Protein AF-A0A550C475-F1 (afdb_monomer_lite)

Organism: NCBI:txid97359

pLDDT: mean 71.44, std 17.74, range [27.61, 92.06]

Secondary structure (DSSP, 8-state):
---------TTS-S-----PPEEEE-TTSEEEEEEEEE-TTS-EEEEEEEEE---------HHHHHHHTSPP-GGGTTPPSS--GGG------PPPPS-PPPP--------TTT--SS-GGG-TTHHHH------------------------------SSTT--HHHHHHHHHTTS-EEEEEEEE-TTT--EEEEEEEEES-HHHHHHHHHHHTT-EETTEE----PPPPPPP--

Sequence (236 aa):
MASSAPKTSWADEVDDSGPKNEDFIDENGVRTVIEYTTNDEGKRVKITRRTKRTLQKSVVEHQVAERKKWSKFGLERGNKPGPDQSTTTSSEPDEKPAEAAPKLVGRKVVCRLCKGQHFTAKCPYKDQLGGLDAADAPPDDDAPPTDAPAAAPGGKTTGGVYDTQENDLRELFGTFGRVARVYVGRDRETGAGKGFAFVSFEDRAIAQRAMEKIHGKGYDNLILSVQWSQPRPEAR

Structure (mmCIF, N/CA/C/O backbone):
data_AF-A0A550C475-F1
#
_entry.id   AF-A0A550C475-F1
#
loop_
_atom_site.group_PDB
_atom_site.id
_atom_site.type_symbol
_atom_site.label_atom_id
_atom_site.label_alt_id
_atom_site.label_comp_id
_atom_site.label_asym_id
_atom_site.label_entity_id
_atom_site.label_seq_id
_atom_site.pdbx_PDB_ins_code
_atom_site.Cartn_x
_atom_site.Cartn_y
_atom_site.Cartn_z
_atom_site.occupancy
_atom_site.B_iso_or_equiv
_atom_site.auth_seq_id
_atom_site.auth_comp_id
_atom_site.auth_asym_id
_atom_site.auth_atom_id
_atom_site.pdbx_PDB_model_num
ATOM 1 N N . MET A 1 1 ? -48.112 37.935 69.717 1.00 48.06 1 MET A N 1
ATOM 2 C CA . MET A 1 1 ? -47.152 37.041 69.039 1.00 48.06 1 MET A CA 1
ATOM 3 C C . MET A 1 1 ? -47.863 35.738 68.738 1.00 48.06 1 MET A C 1
ATOM 5 O O . MET A 1 1 ? -48.218 35.036 69.671 1.00 48.06 1 MET A O 1
ATOM 9 N N . ALA A 1 2 ? -48.140 35.456 67.471 1.00 49.78 2 ALA A N 1
ATOM 10 C CA . ALA A 1 2 ? -48.612 34.145 67.041 1.00 49.78 2 ALA A CA 1
ATOM 11 C C . ALA A 1 2 ? -48.040 33.910 65.642 1.00 49.78 2 ALA A C 1
ATOM 13 O O . ALA A 1 2 ? -48.654 34.258 64.637 1.00 49.78 2 ALA A O 1
ATOM 14 N N . SER A 1 3 ? -46.797 33.427 65.601 1.00 52.16 3 SER A N 1
ATOM 15 C CA . SER A 1 3 ? -46.150 33.002 64.363 1.00 52.16 3 SER A CA 1
ATOM 16 C C . SER A 1 3 ? -46.881 31.772 63.843 1.00 52.16 3 SER A C 1
ATOM 18 O O . SER A 1 3 ? -46.822 30.702 64.446 1.00 52.16 3 SER A O 1
ATOM 20 N N . SER A 1 4 ? -47.602 31.937 62.739 1.00 52.81 4 SER A N 1
ATOM 21 C CA . SER A 1 4 ? -48.135 30.820 61.970 1.00 52.81 4 SER A CA 1
ATOM 22 C C . SER A 1 4 ? -46.957 30.119 61.291 1.00 52.81 4 SER A C 1
ATOM 24 O O . SER A 1 4 ? -46.275 30.720 60.462 1.00 52.81 4 SER A O 1
ATOM 26 N N . ALA A 1 5 ? -46.669 28.881 61.693 1.00 63.12 5 ALA A N 1
ATOM 27 C CA . ALA A 1 5 ? -45.655 28.062 61.041 1.00 63.12 5 ALA A CA 1
ATOM 28 C C . ALA A 1 5 ? -46.120 27.705 59.615 1.00 63.12 5 ALA A C 1
ATOM 30 O O . ALA A 1 5 ? -47.272 27.282 59.448 1.00 63.12 5 ALA A O 1
ATOM 31 N N . PRO A 1 6 ? -45.269 27.855 58.584 1.00 58.62 6 PRO A N 1
ATOM 32 C CA . PRO A 1 6 ? -45.625 27.424 57.245 1.00 58.62 6 PRO A CA 1
ATOM 33 C C . PRO A 1 6 ? -45.739 25.898 57.228 1.00 58.62 6 PRO A C 1
ATOM 35 O O . PRO A 1 6 ? -44.857 25.177 57.694 1.00 58.62 6 PRO A O 1
ATOM 38 N N . LYS A 1 7 ? -46.864 25.411 56.706 1.00 56.72 7 LYS A N 1
ATOM 39 C CA . LYS A 1 7 ? -47.098 23.990 56.458 1.00 56.72 7 LYS A CA 1
ATOM 40 C C . LYS A 1 7 ? -46.082 23.555 55.407 1.00 56.72 7 LYS A C 1
ATOM 42 O O . LYS A 1 7 ? -46.199 23.970 54.256 1.00 56.72 7 LYS A O 1
ATOM 47 N N . THR A 1 8 ? -45.089 22.772 55.825 1.00 54.06 8 THR A N 1
ATOM 48 C CA . THR A 1 8 ? -44.193 22.048 54.918 1.00 54.06 8 THR A CA 1
ATOM 49 C C . THR A 1 8 ? -45.089 21.284 53.948 1.00 54.06 8 THR A C 1
ATOM 51 O O . THR A 1 8 ? -45.952 20.489 54.334 1.00 54.06 8 THR A O 1
ATOM 54 N N . SER A 1 9 ? -45.013 21.699 52.689 1.00 53.75 9 SER A N 1
ATOM 55 C CA . SER A 1 9 ? -45.780 21.094 51.623 1.00 53.75 9 SER A CA 1
ATOM 56 C C . SER A 1 9 ? -45.116 19.770 51.290 1.00 53.75 9 SER A C 1
ATOM 58 O O . SER A 1 9 ? -43.894 19.693 51.193 1.00 53.75 9 SER A O 1
ATOM 60 N N . TRP A 1 10 ? -45.924 18.750 51.040 1.00 52.12 10 TRP A N 1
ATOM 61 C CA . TRP A 1 10 ? -45.482 17.440 50.562 1.00 52.12 10 TRP A CA 1
ATOM 62 C C . TRP A 1 10 ? -44.669 17.495 49.245 1.00 52.12 10 TRP A C 1
ATOM 64 O O . TRP A 1 10 ? -44.148 16.483 48.794 1.00 52.12 10 TRP A O 1
ATOM 74 N N . ALA A 1 11 ? -44.549 18.677 48.630 1.00 47.12 11 ALA A N 1
ATOM 75 C CA . ALA A 1 11 ? -43.751 18.941 47.441 1.00 47.12 11 ALA A CA 1
ATOM 76 C C . ALA A 1 11 ? -42.287 19.347 47.727 1.00 47.12 11 ALA A C 1
ATOM 78 O O . ALA A 1 11 ? -41.520 19.437 46.775 1.00 47.12 11 ALA A O 1
ATOM 79 N N . ASP A 1 12 ? -41.893 19.579 48.988 1.00 49.56 12 ASP A N 1
ATOM 80 C CA . ASP A 1 12 ? -40.532 20.033 49.358 1.00 49.56 12 ASP A CA 1
ATOM 81 C C . ASP A 1 12 ? -39.635 18.899 49.908 1.00 49.56 12 ASP A C 1
ATOM 83 O O . ASP A 1 12 ? -38.466 19.109 50.201 1.00 49.56 12 ASP A O 1
ATOM 87 N N . GLU A 1 13 ? -40.164 17.672 50.016 1.00 49.31 13 GLU A N 1
ATOM 88 C CA . GLU A 1 13 ? -39.414 16.462 50.407 1.00 49.31 13 GLU A CA 1
ATOM 89 C C . GLU A 1 13 ? -39.196 15.522 49.204 1.00 49.31 13 GLU A C 1
ATOM 91 O O . GLU A 1 13 ? -39.207 14.298 49.316 1.00 49.31 13 GLU A O 1
ATOM 96 N N . VAL A 1 14 ? -39.016 16.089 48.008 1.00 56.72 14 VAL A N 1
ATOM 97 C CA . VAL A 1 14 ? -38.378 15.359 46.907 1.00 56.72 14 VAL A CA 1
ATOM 98 C C . VAL A 1 14 ? -36.884 15.571 47.069 1.00 56.72 14 VAL A C 1
ATOM 100 O O . VAL A 1 14 ? -36.333 16.550 46.582 1.00 56.72 14 VAL A O 1
ATOM 103 N N . ASP A 1 15 ? -36.288 14.660 47.835 1.00 54.22 15 ASP A N 1
ATOM 104 C CA . ASP A 1 15 ? -34.858 14.382 47.970 1.00 54.22 15 ASP A CA 1
ATOM 105 C C . ASP A 1 15 ? -34.032 14.986 46.814 1.00 54.22 15 ASP A C 1
ATOM 107 O O . ASP A 1 15 ? -33.942 14.422 45.720 1.00 54.22 15 ASP A O 1
ATOM 111 N N . ASP A 1 16 ? -33.426 16.152 47.072 1.00 52.53 16 ASP A N 1
ATOM 112 C CA . ASP A 1 16 ? -32.393 16.798 46.249 1.00 52.53 16 ASP A CA 1
ATOM 113 C C . ASP A 1 16 ? -31.089 15.985 46.343 1.00 52.53 16 ASP A C 1
ATOM 115 O O . ASP A 1 16 ? -30.008 16.487 46.635 1.00 52.53 16 ASP A O 1
ATOM 119 N N . SER A 1 17 ? -31.169 14.669 46.152 1.00 55.31 17 SER A N 1
ATOM 120 C CA . SER A 1 17 ? -30.002 13.876 45.814 1.00 55.31 17 SER A CA 1
ATOM 121 C C . SER A 1 17 ? -30.106 13.555 44.332 1.00 55.31 17 SER A C 1
ATOM 123 O O . SER A 1 17 ? -30.695 12.571 43.879 1.00 55.31 17 SER A O 1
ATOM 125 N N . GLY A 1 18 ? -29.548 14.482 43.547 1.00 60.12 18 GLY A N 1
ATOM 126 C CA . GLY A 1 18 ? -29.290 14.278 42.129 1.00 60.12 18 GLY A CA 1
ATOM 127 C C . GLY A 1 18 ? -28.669 12.896 41.881 1.00 60.12 18 GLY A C 1
ATOM 128 O O . GLY A 1 18 ? -28.046 12.315 42.776 1.00 60.12 18 GLY A O 1
ATOM 129 N N . PRO A 1 19 ? -28.867 12.326 40.684 1.00 60.44 19 PRO A N 1
ATOM 130 C CA . PRO A 1 19 ? -28.571 10.925 40.421 1.00 60.44 19 PRO A CA 1
ATOM 131 C C . PRO A 1 19 ? -27.126 10.581 40.791 1.00 60.44 19 PRO A C 1
ATOM 133 O O . PRO A 1 19 ? -26.182 11.038 40.149 1.00 60.44 19 PRO A O 1
ATOM 136 N N . LYS A 1 20 ? -26.968 9.756 41.829 1.00 60.09 20 LYS A N 1
ATOM 137 C CA . LYS A 1 20 ? -25.672 9.231 42.258 1.00 60.09 20 LYS A CA 1
ATOM 138 C C . LYS A 1 20 ? -25.123 8.362 41.130 1.00 60.09 20 LYS A C 1
ATOM 140 O O . LYS A 1 20 ? -25.755 7.395 40.710 1.00 60.09 20 LYS A O 1
ATOM 145 N N . ASN A 1 21 ? -23.969 8.748 40.607 1.00 67.19 21 ASN A N 1
ATOM 146 C CA . ASN A 1 21 ? -23.206 7.945 39.670 1.00 67.19 21 ASN A CA 1
ATOM 147 C C . ASN A 1 21 ? -22.621 6.743 40.419 1.00 67.19 21 ASN A C 1
ATOM 149 O O . ASN A 1 21 ? -21.901 6.910 41.399 1.00 67.19 21 ASN A O 1
ATOM 153 N N . GLU A 1 22 ? -22.925 5.538 39.953 1.00 73.62 22 GLU A N 1
ATOM 154 C CA . GLU A 1 22 ? -22.360 4.307 40.504 1.00 73.62 22 GLU A CA 1
ATOM 155 C C . GLU A 1 22 ? -21.215 3.839 39.601 1.00 73.62 22 GLU A C 1
ATOM 157 O O . GLU A 1 22 ? -21.393 3.662 38.388 1.00 73.62 22 GLU A O 1
ATOM 162 N N . ASP A 1 23 ? -20.030 3.653 40.185 1.00 69.38 23 ASP A N 1
ATOM 163 C CA . ASP A 1 23 ? -18.889 3.010 39.548 1.00 69.38 23 ASP A CA 1
ATOM 164 C C . ASP A 1 23 ? -18.658 1.619 40.145 1.00 69.38 23 ASP A C 1
ATOM 166 O O . ASP A 1 23 ? -18.469 1.449 41.346 1.00 69.38 23 ASP A O 1
ATOM 170 N N . PHE A 1 24 ? -18.670 0.599 39.289 1.00 79.69 24 PHE A N 1
ATOM 171 C CA . PHE A 1 24 ? -18.318 -0.763 39.676 1.00 79.69 24 PHE A CA 1
ATOM 172 C C . PHE A 1 24 ? -17.296 -1.352 38.706 1.00 79.69 24 PHE A C 1
ATOM 174 O O . PHE A 1 24 ? -17.265 -1.055 37.505 1.00 79.69 24 PHE A O 1
ATOM 181 N N . ILE A 1 25 ? -16.400 -2.167 39.260 1.00 76.88 25 ILE A N 1
ATOM 182 C CA . ILE A 1 25 ? -15.353 -2.875 38.526 1.00 76.88 25 ILE A CA 1
ATOM 183 C C . ILE A 1 25 ? -15.790 -4.334 38.440 1.00 76.88 25 ILE A C 1
ATOM 185 O O . ILE A 1 25 ? -15.778 -5.043 39.442 1.00 76.88 25 ILE A O 1
ATOM 189 N N . ASP A 1 26 ? -16.177 -4.771 37.244 1.00 78.00 26 ASP A N 1
ATOM 190 C CA . ASP A 1 26 ? -16.504 -6.171 36.978 1.00 78.00 26 ASP A CA 1
ATOM 191 C C . ASP A 1 26 ? -15.248 -7.059 37.141 1.00 78.00 26 ASP A C 1
ATOM 193 O O . ASP A 1 26 ? -14.129 -6.608 36.875 1.00 78.00 26 ASP A O 1
ATOM 197 N N . GLU A 1 27 ? -15.413 -8.350 37.463 1.00 76.62 27 GLU A N 1
ATOM 198 C CA . GLU A 1 27 ? -14.320 -9.343 37.612 1.00 76.62 27 GLU A CA 1
ATOM 199 C C . GLU A 1 27 ? -13.390 -9.438 36.381 1.00 76.62 27 GLU A C 1
ATOM 201 O O . GLU A 1 27 ? -12.236 -9.849 36.471 1.00 76.62 27 GLU A O 1
ATOM 206 N N . ASN A 1 28 ? -13.866 -8.984 35.218 1.00 73.56 28 ASN A N 1
ATOM 207 C CA . ASN A 1 28 ? -13.109 -8.906 33.967 1.00 73.56 28 ASN A CA 1
ATOM 208 C C . ASN A 1 28 ? -12.270 -7.613 33.809 1.00 73.56 28 ASN A C 1
ATOM 210 O O . ASN A 1 28 ? -11.742 -7.347 32.723 1.00 73.56 28 ASN A O 1
ATOM 214 N N . GLY A 1 29 ? -12.167 -6.780 34.852 1.00 72.31 29 GLY A N 1
ATOM 215 C CA . GLY A 1 29 ? -11.400 -5.527 34.854 1.00 72.31 29 GLY A CA 1
ATOM 216 C C . GLY A 1 29 ? -12.012 -4.411 33.998 1.00 72.31 29 GLY A C 1
ATOM 217 O O . GLY A 1 29 ? -11.306 -3.492 33.568 1.00 72.31 29 GLY A O 1
ATOM 218 N N . VAL A 1 30 ? -13.312 -4.496 33.707 1.00 80.75 30 VAL A N 1
ATOM 219 C CA . VAL A 1 30 ? -14.063 -3.469 32.975 1.00 80.75 30 VAL A CA 1
ATOM 220 C C . VAL A 1 30 ? -14.692 -2.527 33.998 1.00 80.75 30 VAL A C 1
ATOM 222 O O . VAL A 1 30 ? -15.412 -2.974 34.883 1.00 80.75 30 VAL A O 1
ATOM 225 N N . ARG A 1 31 ? -14.395 -1.227 33.898 1.00 79.75 31 ARG A N 1
ATOM 226 C CA . ARG A 1 31 ? -15.040 -0.192 34.717 1.00 79.75 31 ARG A CA 1
ATOM 227 C C . ARG A 1 31 ? -16.348 0.198 34.054 1.00 79.75 31 ARG A C 1
ATOM 229 O O . ARG A 1 31 ? -16.318 0.726 32.941 1.00 79.75 31 ARG A O 1
ATOM 236 N N . THR A 1 32 ? -17.460 -0.061 34.723 1.00 82.75 32 THR A N 1
ATOM 237 C CA . THR A 1 32 ? -18.789 0.326 34.260 1.00 82.75 32 THR A CA 1
ATOM 238 C C . THR A 1 32 ? -19.251 1.521 35.090 1.00 82.75 32 THR A C 1
ATOM 240 O O . THR A 1 32 ? -19.347 1.428 36.308 1.00 82.75 32 THR A O 1
ATOM 243 N N . VAL A 1 33 ? -19.472 2.659 34.430 1.00 85.50 33 VAL A N 1
ATOM 244 C CA . VAL A 1 33 ? -19.997 3.887 35.046 1.00 85.50 33 VAL A CA 1
ATOM 245 C C . VAL A 1 33 ? -21.425 4.076 34.554 1.00 85.50 33 VAL A C 1
ATOM 247 O O . VAL A 1 33 ? -21.645 4.135 33.339 1.00 85.50 33 VAL A O 1
ATOM 250 N N . ILE A 1 34 ? -22.388 4.133 35.475 1.00 85.69 34 ILE A N 1
ATOM 251 C CA . ILE A 1 34 ? -23.794 4.415 35.165 1.00 85.69 34 ILE A CA 1
ATOM 252 C C . ILE A 1 34 ? -24.083 5.877 35.510 1.00 85.69 34 ILE A C 1
ATOM 254 O O . ILE A 1 34 ? -24.015 6.275 36.669 1.00 85.69 34 ILE A O 1
ATOM 258 N N . GLU A 1 35 ? -24.417 6.667 34.494 1.00 82.88 35 GLU A N 1
ATOM 259 C CA . GLU A 1 35 ? -24.799 8.074 34.617 1.00 82.88 35 GLU A CA 1
ATOM 260 C C . GLU A 1 35 ? -26.251 8.239 34.158 1.00 82.88 35 GLU A C 1
ATOM 262 O O . GLU A 1 35 ? -26.623 7.780 33.078 1.00 82.88 35 GLU A O 1
ATOM 267 N N . TYR A 1 36 ? -27.092 8.874 34.972 1.00 82.31 36 TYR A N 1
ATOM 268 C CA . TYR A 1 36 ? -28.462 9.204 34.582 1.00 82.31 36 TYR A CA 1
ATOM 269 C C . TYR A 1 36 ? -28.500 10.661 34.125 1.00 82.31 36 TYR A C 1
ATOM 271 O O . TYR A 1 36 ? -28.288 11.556 34.938 1.00 82.31 36 TYR A O 1
ATOM 279 N N . THR A 1 37 ? -28.792 10.902 32.848 1.00 77.81 37 THR A N 1
ATOM 280 C CA . THR A 1 37 ? -28.931 12.256 32.292 1.00 77.81 37 THR A CA 1
ATOM 281 C C . THR A 1 37 ? -30.328 12.461 31.711 1.00 77.81 37 THR A C 1
ATOM 283 O O . THR A 1 37 ? -31.008 11.499 31.350 1.00 77.81 37 THR A O 1
ATOM 286 N N . THR A 1 38 ? -30.792 13.704 31.658 1.00 84.06 38 THR A N 1
ATOM 287 C CA . THR A 1 38 ? -32.087 14.069 31.071 1.00 84.06 38 THR A CA 1
ATOM 288 C C . THR A 1 38 ? -31.845 14.503 29.631 1.00 84.06 38 THR A C 1
ATOM 290 O O . THR A 1 38 ? -31.070 15.422 29.390 1.00 84.06 38 THR A O 1
ATOM 293 N N . ASN A 1 39 ? -32.466 13.813 28.673 1.00 78.50 39 ASN A N 1
ATOM 294 C CA . ASN A 1 39 ? -32.329 14.121 27.248 1.00 78.50 39 ASN A CA 1
ATOM 295 C C . ASN A 1 39 ? -33.046 15.444 26.896 1.00 78.50 39 ASN A C 1
ATOM 297 O O . ASN A 1 39 ? -33.890 15.894 27.671 1.00 78.50 39 ASN A O 1
ATOM 301 N N . ASP A 1 40 ? -32.792 16.011 25.712 1.00 77.50 40 ASP A N 1
ATOM 302 C CA . ASP A 1 40 ? -33.430 17.258 25.222 1.00 77.50 40 ASP A CA 1
ATOM 303 C C . ASP A 1 40 ? -34.978 17.211 25.258 1.00 77.50 40 ASP A C 1
ATOM 305 O O . ASP A 1 40 ? -35.652 18.227 25.389 1.00 77.50 40 ASP A O 1
ATOM 309 N N . GLU A 1 41 ? -35.559 16.008 25.228 1.00 79.56 41 GLU A N 1
ATOM 310 C CA . GLU A 1 41 ? -37.004 15.755 25.325 1.00 79.56 41 GLU A CA 1
ATOM 311 C C . GLU A 1 41 ? -37.533 15.597 26.772 1.00 79.56 41 GLU A C 1
ATOM 313 O O . GLU A 1 41 ? -38.652 15.125 26.979 1.00 79.56 41 GLU A O 1
ATOM 318 N N . GLY A 1 42 ? -36.731 15.900 27.799 1.00 75.44 42 GLY A N 1
ATOM 319 C CA . GLY A 1 42 ? -37.137 15.824 29.212 1.00 75.44 42 GLY A CA 1
ATOM 320 C C . GLY A 1 42 ? -37.251 14.405 29.792 1.00 75.44 42 GLY A C 1
ATOM 321 O O . GLY A 1 42 ? -37.703 14.228 30.923 1.00 75.44 42 GLY A O 1
ATOM 322 N N . LYS A 1 43 ? -36.839 13.368 29.050 1.00 78.06 43 LYS A N 1
ATOM 323 C CA . LYS A 1 43 ? -36.857 11.963 29.501 1.00 78.06 43 LYS A CA 1
ATOM 324 C C . LYS A 1 43 ? -35.520 11.582 30.146 1.00 78.06 43 LYS A C 1
ATOM 326 O O . LYS A 1 43 ? -34.460 11.832 29.573 1.00 78.06 43 LYS A O 1
ATOM 331 N N . ARG A 1 44 ? -35.562 10.933 31.318 1.00 81.31 44 ARG A N 1
ATOM 332 C CA . ARG A 1 44 ? -34.371 10.418 32.025 1.00 81.31 44 ARG A CA 1
ATOM 333 C C . ARG A 1 44 ? -33.823 9.187 31.298 1.00 81.31 44 ARG A C 1
ATOM 335 O O . ARG A 1 44 ? -34.507 8.169 31.211 1.00 81.31 44 ARG A O 1
ATOM 342 N N . VAL A 1 45 ? -32.592 9.263 30.806 1.00 84.88 45 VAL A N 1
ATOM 343 C CA . VAL A 1 45 ? -31.879 8.159 30.153 1.00 84.88 45 VAL A CA 1
ATOM 344 C C . VAL A 1 45 ? -30.724 7.679 31.029 1.00 84.88 45 VAL A C 1
ATOM 346 O O . VAL A 1 45 ? -30.017 8.475 31.645 1.00 84.88 45 VAL A O 1
ATOM 349 N N . LYS A 1 46 ? -30.529 6.357 31.089 1.00 80.81 46 LYS A N 1
ATOM 350 C CA . LYS A 1 46 ? -29.353 5.741 31.715 1.00 80.81 46 LYS A CA 1
ATOM 351 C C . LYS A 1 46 ? -28.258 5.566 30.663 1.00 80.81 46 LYS A C 1
ATOM 353 O O . LYS A 1 46 ? -28.464 4.888 29.659 1.00 80.81 46 LYS A O 1
ATOM 358 N N . ILE A 1 47 ? -27.097 6.162 30.889 1.00 83.12 47 ILE A N 1
ATOM 359 C CA . ILE A 1 47 ? -25.909 6.004 30.056 1.00 83.12 47 ILE A CA 1
ATOM 360 C C . ILE A 1 47 ? -24.951 5.081 30.803 1.00 83.12 47 ILE A C 1
ATOM 362 O O . ILE A 1 47 ? -24.406 5.431 31.845 1.00 83.12 47 ILE A O 1
ATOM 366 N N . THR A 1 48 ? -24.748 3.879 30.269 1.00 79.50 48 THR A N 1
ATOM 367 C CA . THR A 1 48 ? -23.812 2.895 30.825 1.00 79.50 48 THR A CA 1
ATOM 368 C C . THR A 1 48 ? -22.520 2.913 30.011 1.00 79.50 48 THR A C 1
ATOM 370 O O . THR A 1 48 ? -22.467 2.370 28.908 1.00 79.50 48 THR A O 1
ATOM 373 N N . ARG A 1 49 ? -21.456 3.530 30.538 1.00 79.94 49 ARG A N 1
ATOM 374 C CA . ARG A 1 49 ? -20.137 3.577 29.887 1.00 79.94 49 ARG A CA 1
ATOM 375 C C . ARG A 1 49 ? -19.255 2.452 30.422 1.00 79.94 49 ARG A C 1
ATOM 377 O O . ARG A 1 49 ? -18.897 2.455 31.595 1.00 79.94 49 ARG A O 1
ATOM 384 N N . ARG A 1 50 ? -18.884 1.500 29.560 1.00 83.56 50 ARG A N 1
ATOM 385 C CA . ARG A 1 50 ? -17.993 0.374 29.896 1.00 83.56 50 ARG A CA 1
ATOM 386 C C . ARG A 1 50 ? -16.589 0.633 29.347 1.00 83.56 50 ARG A C 1
ATOM 388 O O . ARG A 1 50 ? -16.371 0.537 28.143 1.00 83.56 50 ARG A O 1
ATOM 395 N N . THR A 1 51 ? -15.629 0.935 30.217 1.00 79.81 51 THR A N 1
ATOM 396 C CA . THR A 1 51 ? -14.235 1.225 29.844 1.00 79.81 51 THR A CA 1
ATOM 397 C C . THR A 1 51 ? -13.318 0.089 30.293 1.00 79.81 51 THR A C 1
ATOM 399 O O . THR A 1 51 ? -13.109 -0.125 31.488 1.00 79.81 51 THR A O 1
ATOM 402 N N . LYS A 1 52 ? -12.721 -0.636 29.338 1.00 81.31 52 LYS A N 1
ATOM 403 C CA . LYS A 1 52 ? -11.730 -1.692 29.608 1.00 81.31 52 LYS A CA 1
ATOM 404 C C . LYS A 1 52 ? -10.312 -1.152 29.424 1.00 81.31 52 LYS A C 1
ATOM 406 O O . LYS A 1 52 ? -9.889 -0.879 28.303 1.00 81.31 52 LYS A O 1
ATOM 411 N N . ARG A 1 53 ? -9.542 -1.033 30.510 1.00 75.94 53 ARG A N 1
ATOM 412 C CA . ARG A 1 53 ? -8.129 -0.628 30.434 1.00 75.94 53 ARG A CA 1
ATOM 413 C C . ARG A 1 53 ? -7.258 -1.847 30.136 1.00 75.94 53 ARG A C 1
ATOM 415 O O . ARG A 1 53 ? -6.894 -2.589 31.039 1.00 75.94 53 ARG A O 1
ATOM 422 N N . THR A 1 54 ? -6.904 -2.045 28.870 1.00 73.81 54 THR A N 1
ATOM 423 C CA . THR A 1 54 ? -5.972 -3.111 28.470 1.00 73.81 54 THR A CA 1
ATOM 424 C C . THR A 1 54 ? -4.552 -2.550 28.418 1.00 73.81 54 THR A C 1
ATOM 426 O O . THR A 1 54 ? -4.254 -1.677 27.608 1.00 73.81 54 THR A O 1
ATOM 429 N N . LEU A 1 55 ? -3.659 -3.034 29.284 1.00 72.81 55 LEU A N 1
ATOM 430 C CA . LEU A 1 55 ? -2.231 -2.703 29.233 1.00 72.81 55 LEU A CA 1
ATOM 431 C C . LEU A 1 55 ? -1.578 -3.441 28.051 1.00 72.81 55 LEU A C 1
ATOM 433 O O . LEU A 1 55 ? -1.190 -4.600 28.176 1.00 72.81 55 LEU A O 1
ATOM 437 N N . GLN A 1 56 ? -1.453 -2.781 26.897 1.00 75.88 56 GLN A N 1
ATOM 438 C CA . GLN A 1 56 ? -0.705 -3.313 25.753 1.00 75.88 56 GLN A CA 1
ATOM 439 C C . GLN A 1 56 ? 0.805 -3.213 26.015 1.00 75.88 56 GLN A C 1
ATOM 441 O O . GLN A 1 56 ? 1.426 -2.169 25.820 1.00 75.88 56 GLN A O 1
ATOM 446 N N . LYS A 1 57 ? 1.414 -4.314 26.465 1.00 80.75 57 LYS A N 1
ATOM 447 C CA . LYS A 1 57 ? 2.874 -4.442 26.549 1.00 80.75 57 LYS A CA 1
ATOM 448 C C . LYS A 1 57 ? 3.416 -4.683 25.138 1.00 80.75 57 LYS A C 1
ATOM 450 O O . LYS A 1 57 ? 3.252 -5.770 24.597 1.00 80.75 57 LYS A O 1
ATOM 455 N N . SER A 1 58 ? 4.041 -3.675 24.535 1.00 74.00 58 SER A N 1
ATOM 456 C CA . SER A 1 58 ? 4.826 -3.861 23.310 1.00 74.00 58 SER A CA 1
ATOM 457 C C . SER A 1 58 ? 6.275 -4.137 23.694 1.00 74.00 58 SER A C 1
ATOM 459 O O . SER A 1 58 ? 6.902 -3.344 24.396 1.00 74.00 58 SER A O 1
ATOM 461 N N . VAL A 1 59 ? 6.803 -5.281 23.256 1.00 88.56 59 VAL A N 1
ATOM 462 C CA . VAL A 1 59 ? 8.243 -5.537 23.316 1.00 88.56 59 VAL A CA 1
ATOM 463 C C . VAL A 1 59 ? 8.878 -4.650 22.257 1.00 88.56 59 VAL A C 1
ATOM 465 O O . VAL A 1 59 ? 8.522 -4.727 21.083 1.00 88.56 59 VAL A O 1
ATOM 468 N N . VAL A 1 60 ? 9.765 -3.764 22.688 1.00 88.38 60 VAL A N 1
ATOM 469 C CA . VAL A 1 60 ? 10.495 -2.863 21.799 1.00 88.38 60 VAL A CA 1
ATOM 470 C C . VAL A 1 60 ? 11.986 -3.098 21.957 1.00 88.38 60 VAL A C 1
ATOM 472 O O . VAL A 1 60 ? 12.449 -3.441 23.043 1.00 88.38 60 VAL A O 1
ATOM 475 N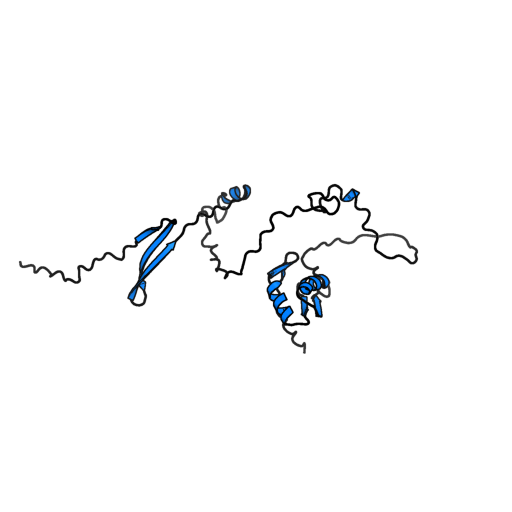 N . GLU A 1 61 ? 12.716 -2.902 20.864 1.00 89.56 61 GLU A N 1
ATOM 476 C CA . GLU A 1 61 ? 14.174 -2.990 20.824 1.00 89.56 61 GLU A CA 1
ATOM 477 C C . GLU A 1 61 ? 14.815 -2.024 21.830 1.00 89.56 61 GLU A C 1
ATOM 479 O O . GLU A 1 61 ? 14.269 -0.948 22.105 1.00 89.56 61 GLU A O 1
ATOM 484 N N . HIS A 1 62 ? 15.988 -2.379 22.357 1.00 89.75 62 HIS A N 1
ATOM 485 C CA . HIS A 1 62 ? 16.637 -1.630 23.434 1.00 89.75 62 HIS A CA 1
ATOM 486 C C . HIS A 1 62 ? 16.819 -0.137 23.100 1.00 89.75 62 HIS A C 1
ATOM 488 O O . HIS A 1 62 ? 16.362 0.721 23.855 1.00 89.75 62 HIS A O 1
ATOM 494 N N . GLN A 1 63 ? 17.340 0.180 21.909 1.00 90.88 63 GLN A N 1
ATOM 495 C CA . GLN A 1 63 ? 17.531 1.566 21.450 1.00 90.88 63 GLN A CA 1
ATOM 496 C C . GLN A 1 63 ? 16.216 2.359 21.366 1.00 90.88 63 GLN A C 1
ATOM 498 O O . GLN A 1 63 ? 16.172 3.565 21.613 1.00 90.88 63 GLN A O 1
ATOM 503 N N . VAL A 1 64 ? 15.109 1.692 21.027 1.00 88.00 64 VAL A N 1
ATOM 504 C CA . VAL A 1 64 ? 13.786 2.327 20.973 1.00 88.00 64 VAL A CA 1
ATOM 505 C C . VAL A 1 64 ? 13.279 2.612 22.387 1.00 88.00 64 VAL A C 1
ATOM 507 O O . VAL A 1 64 ? 12.685 3.665 22.620 1.00 88.00 64 VAL A O 1
ATOM 510 N N . ALA A 1 65 ? 13.530 1.716 23.345 1.00 83.94 65 ALA A N 1
ATOM 511 C CA . ALA A 1 65 ? 13.196 1.940 24.749 1.00 83.94 65 ALA A CA 1
ATOM 512 C C . ALA A 1 65 ? 13.986 3.111 25.355 1.00 83.94 65 ALA A C 1
ATOM 514 O O . ALA A 1 65 ? 13.424 3.885 26.129 1.00 83.94 65 ALA A O 1
ATOM 515 N N . GLU A 1 66 ? 15.258 3.263 24.988 1.00 89.25 66 GLU A N 1
ATOM 516 C CA . GLU A 1 66 ? 16.099 4.388 25.409 1.00 89.25 66 GLU 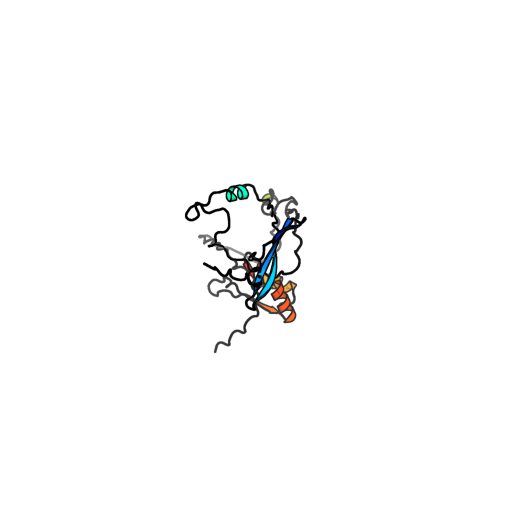A CA 1
ATOM 517 C C . GLU A 1 66 ? 15.590 5.713 24.838 1.00 89.25 66 GLU A C 1
ATOM 519 O O . GLU A 1 66 ? 15.345 6.655 25.593 1.00 89.25 66 GLU A O 1
ATOM 524 N N . ARG A 1 67 ? 15.319 5.765 23.527 1.00 89.12 67 ARG A N 1
ATOM 525 C CA . ARG A 1 67 ? 14.801 6.973 22.862 1.00 89.12 67 ARG A CA 1
ATOM 526 C C . ARG A 1 67 ? 13.426 7.397 23.375 1.00 89.12 67 ARG A C 1
ATOM 528 O O . ARG A 1 67 ? 13.149 8.587 23.456 1.00 89.12 67 ARG A O 1
ATOM 535 N N . LYS A 1 68 ? 12.564 6.450 23.758 1.00 85.38 68 LYS A N 1
ATOM 536 C CA . LYS A 1 68 ? 11.243 6.749 24.347 1.00 85.38 68 LYS A CA 1
ATOM 537 C C . LYS A 1 68 ? 11.324 7.406 25.728 1.00 85.38 68 LYS A C 1
ATOM 539 O O . LYS A 1 68 ? 10.357 8.039 26.140 1.00 85.38 68 LYS A O 1
ATOM 544 N N . LYS A 1 69 ? 12.439 7.239 26.446 1.00 85.25 69 LYS A N 1
ATOM 545 C CA . LYS A 1 69 ? 12.671 7.852 27.764 1.00 85.25 69 LYS A CA 1
ATOM 546 C C . LYS A 1 69 ? 13.320 9.232 27.669 1.00 85.25 69 LYS A C 1
ATOM 548 O O . LYS A 1 69 ? 13.461 9.891 28.695 1.00 85.25 69 LYS A O 1
ATOM 553 N N . TRP A 1 70 ? 13.737 9.664 26.478 1.00 85.62 70 TRP A N 1
ATOM 554 C CA . TRP A 1 70 ? 14.339 10.979 26.307 1.00 85.62 70 TRP A CA 1
ATOM 555 C C . TRP A 1 70 ? 13.326 12.077 26.604 1.00 85.62 70 TRP A C 1
ATOM 557 O O . TRP A 1 70 ? 12.200 12.072 26.104 1.00 85.62 70 TRP A O 1
ATOM 567 N N . SER A 1 71 ? 13.753 13.038 27.417 1.00 88.25 71 SER A N 1
ATOM 568 C CA . SER A 1 71 ? 12.988 14.246 27.681 1.00 88.25 71 SER A CA 1
ATOM 569 C C . SER A 1 71 ? 12.705 14.979 26.372 1.00 88.25 71 SER A C 1
ATOM 571 O O . SER A 1 71 ? 13.586 15.127 25.521 1.00 88.25 71 SER A O 1
ATOM 573 N N . LYS A 1 72 ? 11.474 15.471 26.222 1.00 88.50 72 LYS A N 1
ATOM 574 C CA . LYS A 1 72 ? 11.111 16.352 25.111 1.00 88.50 72 LYS A CA 1
ATOM 575 C C . LYS A 1 72 ? 12.012 17.603 25.125 1.00 88.50 72 LYS A C 1
ATOM 577 O O . LYS A 1 72 ? 12.374 18.101 26.195 1.00 88.50 72 LYS A O 1
ATOM 582 N N . PHE A 1 73 ? 12.394 18.102 23.949 1.00 88.19 73 PHE A N 1
ATOM 583 C CA . PHE A 1 73 ? 13.324 19.226 23.778 1.00 88.19 73 PHE A CA 1
ATOM 584 C C . PHE A 1 73 ? 12.718 20.338 22.909 1.00 88.19 73 PHE A C 1
ATOM 586 O O . PHE A 1 73 ? 11.668 20.162 22.297 1.00 88.19 73 PHE A O 1
ATOM 593 N N . GLY A 1 74 ? 13.378 21.498 22.859 1.00 90.00 74 GLY A N 1
ATOM 594 C CA . GLY A 1 74 ? 12.900 22.649 22.088 1.00 90.00 74 GLY A CA 1
ATOM 595 C C . GLY A 1 74 ? 11.580 23.199 22.630 1.00 90.00 74 GLY A C 1
ATOM 596 O O . GLY A 1 74 ? 11.457 23.411 23.836 1.00 90.00 74 GLY A O 1
ATOM 597 N N . LEU A 1 75 ? 10.613 23.405 21.735 1.00 83.19 75 LEU A N 1
ATOM 598 C CA . LEU A 1 75 ? 9.269 23.911 22.049 1.00 83.19 75 LEU A CA 1
ATOM 599 C C . LEU A 1 75 ? 8.427 22.926 22.876 1.00 83.19 75 LEU A C 1
ATOM 601 O O . LEU A 1 75 ? 7.493 23.335 23.550 1.00 83.19 75 LEU A O 1
ATOM 605 N N . GLU A 1 76 ? 8.801 21.646 22.881 1.00 80.56 76 GLU A N 1
ATOM 606 C CA . GLU A 1 76 ? 8.097 20.584 23.604 1.00 80.56 76 GLU A CA 1
ATOM 607 C C . GLU A 1 76 ? 8.683 20.312 25.004 1.00 80.56 76 GLU A C 1
ATOM 609 O O . GLU A 1 76 ? 8.272 19.379 25.703 1.00 80.56 76 GLU A O 1
ATOM 614 N N . ARG A 1 77 ? 9.689 21.090 25.429 1.00 84.81 77 ARG A N 1
ATOM 615 C CA . ARG A 1 77 ? 10.374 20.891 26.711 1.00 84.81 77 ARG A CA 1
ATOM 616 C C . ARG A 1 77 ? 9.407 21.107 27.877 1.00 84.81 77 ARG A C 1
ATOM 618 O O . ARG A 1 77 ? 8.879 22.194 28.061 1.00 84.81 77 ARG A O 1
ATOM 625 N N . GLY A 1 78 ? 9.247 20.079 28.710 1.00 82.69 78 GLY A N 1
ATOM 626 C CA . GLY A 1 78 ? 8.367 20.113 29.885 1.00 82.69 78 GLY A CA 1
ATOM 627 C C . GLY A 1 78 ? 6.964 19.550 29.644 1.00 82.69 78 GLY A C 1
ATOM 628 O O . GLY A 1 78 ? 6.228 19.344 30.608 1.00 82.69 78 GLY A O 1
ATOM 629 N N . ASN A 1 79 ? 6.608 19.214 28.401 1.00 84.00 79 ASN A N 1
ATOM 630 C CA . ASN A 1 79 ? 5.329 18.571 28.118 1.00 84.00 79 ASN A CA 1
ATOM 631 C C . ASN A 1 79 ? 5.308 17.128 28.641 1.00 84.00 79 ASN A C 1
ATOM 633 O O . ASN A 1 79 ? 6.301 16.394 28.579 1.00 84.00 79 ASN A O 1
ATOM 637 N N . LYS A 1 80 ? 4.147 16.696 29.149 1.00 81.88 80 LYS A N 1
ATOM 638 C CA . LYS A 1 80 ? 3.963 15.336 29.676 1.00 81.88 80 LYS A CA 1
ATOM 639 C C . LYS A 1 80 ? 4.152 14.295 28.556 1.00 81.88 80 LYS A C 1
ATOM 641 O O . LYS A 1 80 ? 3.855 14.590 27.392 1.00 81.88 80 LYS A O 1
ATOM 646 N N . PRO A 1 81 ? 4.643 13.080 28.869 1.00 81.00 81 PRO A N 1
ATOM 647 C CA . PRO A 1 81 ? 4.680 11.981 27.911 1.00 81.00 81 PRO A CA 1
ATOM 648 C C . PRO A 1 81 ? 3.265 11.654 27.431 1.00 81.00 81 PRO A C 1
ATOM 650 O O . PRO A 1 81 ? 2.383 11.365 28.237 1.00 81.00 81 PRO A O 1
ATOM 653 N N . GLY A 1 82 ? 3.054 11.713 26.122 1.00 76.81 82 GLY A N 1
ATOM 654 C CA . GLY A 1 82 ? 1.745 11.517 25.515 1.00 76.81 82 GLY A CA 1
ATOM 655 C C . GLY A 1 82 ? 1.569 12.366 24.258 1.00 76.81 82 GLY A C 1
ATOM 656 O O . GLY A 1 82 ? 2.378 13.277 24.024 1.00 76.81 82 GLY A O 1
ATOM 657 N N . PRO A 1 83 ? 0.551 12.036 23.447 1.00 79.19 83 PRO A N 1
ATOM 658 C CA . PRO A 1 83 ? 0.140 12.871 22.330 1.00 79.19 83 PRO A CA 1
ATOM 659 C C . PRO A 1 83 ? -0.295 14.234 22.869 1.00 79.19 83 PRO A C 1
ATOM 661 O O . PRO A 1 83 ? -1.047 14.313 23.841 1.00 79.19 83 PRO A O 1
ATOM 664 N N . ASP A 1 84 ? 0.235 15.293 22.270 1.00 73.38 84 ASP A N 1
ATOM 665 C CA . ASP A 1 84 ? -0.218 16.647 22.553 1.00 73.38 84 ASP A CA 1
ATOM 666 C C . ASP A 1 84 ? -1.535 16.918 21.808 1.00 73.38 84 ASP A C 1
ATOM 668 O O . ASP A 1 84 ? -1.841 16.266 20.802 1.00 73.38 84 ASP A O 1
ATOM 672 N N . GLN A 1 85 ? -2.325 17.880 22.285 1.00 68.00 85 GLN A N 1
ATOM 673 C CA . GLN A 1 85 ? -3.582 18.264 21.635 1.00 68.00 85 GLN A CA 1
ATOM 674 C C . GLN A 1 85 ? -3.352 18.734 20.190 1.00 68.00 85 GLN A C 1
ATOM 676 O O . GLN A 1 85 ? -4.188 18.481 19.329 1.00 68.00 85 GLN A O 1
ATOM 681 N N . SER A 1 86 ? -2.182 19.313 19.898 1.00 69.75 86 SER A N 1
ATOM 682 C CA . SER A 1 86 ? -1.764 19.698 18.543 1.00 69.75 86 SER A CA 1
ATOM 683 C C . SER A 1 86 ? -1.588 18.504 17.587 1.00 69.75 86 SER A C 1
ATOM 685 O O . SER A 1 86 ? -1.755 18.629 16.378 1.00 69.75 86 SER A O 1
ATOM 687 N N . THR A 1 87 ? -1.285 17.311 18.109 1.00 64.62 87 THR A N 1
ATOM 688 C CA . THR A 1 87 ? -1.023 16.098 17.306 1.00 64.62 87 THR A CA 1
ATOM 689 C C . THR A 1 87 ? -2.193 15.108 17.328 1.00 64.62 87 THR A C 1
ATOM 691 O O . THR A 1 87 ? -2.043 13.957 16.920 1.00 64.62 87 THR A O 1
ATOM 694 N N . THR A 1 88 ? -3.367 15.517 17.817 1.00 68.19 88 THR A N 1
ATOM 695 C CA . THR A 1 88 ? -4.540 14.637 17.876 1.00 68.19 88 THR A CA 1
ATOM 696 C C . THR A 1 88 ? -5.270 14.638 16.533 1.00 68.19 88 THR A C 1
ATOM 698 O O . THR A 1 88 ? -6.262 15.336 16.349 1.00 68.19 88 THR A O 1
ATOM 701 N N . THR A 1 89 ? -4.801 13.827 15.584 1.00 58.88 89 THR A N 1
ATOM 702 C CA . THR A 1 89 ? -5.685 13.278 14.552 1.00 58.88 89 THR A CA 1
ATOM 703 C C . THR A 1 89 ? -6.327 12.030 15.141 1.00 58.88 89 THR A C 1
ATOM 705 O O . THR A 1 89 ? -5.689 10.992 15.317 1.00 58.88 89 THR A O 1
ATOM 708 N N . SER A 1 90 ? -7.593 12.142 15.533 1.00 50.16 90 SER A N 1
ATOM 709 C CA . SER A 1 90 ? -8.423 10.975 15.814 1.00 50.16 90 SER A CA 1
ATOM 710 C C . SER A 1 90 ? -8.365 10.089 14.572 1.00 50.16 90 SER A C 1
ATOM 712 O O . SER A 1 90 ? -8.845 10.502 13.522 1.00 50.16 90 SER A O 1
ATOM 714 N N . SER A 1 91 ? -7.721 8.924 14.645 1.00 52.41 91 SER A N 1
ATOM 715 C CA . SER A 1 91 ? -7.755 7.977 13.535 1.00 52.41 91 SER A CA 1
ATOM 716 C C . SER A 1 91 ? -9.209 7.560 13.348 1.00 52.41 91 SER A C 1
ATOM 718 O O . SER A 1 91 ? -9.765 6.887 14.223 1.00 52.41 91 SER A O 1
ATOM 720 N N . GLU A 1 92 ? -9.828 8.006 12.257 1.00 60.16 92 GLU A N 1
ATOM 721 C CA . GLU A 1 92 ? -11.108 7.477 11.804 1.00 60.16 92 GLU A CA 1
ATOM 722 C C . GLU A 1 92 ? -10.977 5.951 11.712 1.00 60.16 92 GLU A C 1
ATOM 724 O O . GLU A 1 92 ? -9.956 5.448 11.234 1.00 60.16 92 GLU A O 1
ATOM 729 N N . PRO A 1 93 ? -11.931 5.184 12.260 1.00 48.78 93 PRO A N 1
ATOM 730 C CA . PRO A 1 93 ? -11.869 3.741 12.168 1.00 48.78 93 PRO A CA 1
ATOM 731 C C . PRO A 1 93 ? -12.117 3.346 10.712 1.00 48.78 93 PRO A C 1
ATOM 733 O O . PRO A 1 93 ? -13.262 3.317 10.271 1.00 48.78 93 PRO A O 1
ATOM 736 N N . ASP A 1 94 ? -11.050 3.020 9.981 1.00 43.12 94 ASP A N 1
ATOM 737 C CA . ASP A 1 94 ? -11.153 2.268 8.735 1.00 43.12 94 ASP A CA 1
ATOM 738 C C . ASP A 1 94 ? -12.020 1.025 8.983 1.00 43.12 94 ASP A C 1
ATOM 740 O O . ASP A 1 94 ? -11.717 0.171 9.832 1.00 43.12 94 ASP A O 1
ATOM 744 N N . GLU A 1 95 ? -13.135 0.938 8.260 1.00 47.16 95 GLU A N 1
ATOM 745 C CA . GLU A 1 95 ? -13.971 -0.250 8.220 1.00 47.16 95 GLU A CA 1
ATOM 746 C C . GLU A 1 95 ? -13.104 -1.440 7.792 1.00 47.16 95 GLU A C 1
ATOM 748 O O . GLU A 1 95 ? -12.422 -1.413 6.768 1.00 47.16 95 GLU A O 1
ATOM 753 N N . LYS A 1 96 ? -13.084 -2.483 8.627 1.00 44.16 96 LYS A N 1
ATOM 754 C CA . LYS A 1 96 ? -12.231 -3.665 8.458 1.00 44.16 96 LYS A CA 1
ATOM 755 C C . LYS A 1 96 ? -12.341 -4.255 7.040 1.00 44.16 96 LYS A C 1
ATOM 757 O O . LYS A 1 96 ? -13.410 -4.772 6.711 1.00 44.16 96 LYS A O 1
ATOM 762 N N . PRO A 1 97 ? -11.241 -4.380 6.274 1.00 40.28 97 PRO A N 1
ATOM 763 C CA . PRO A 1 97 ? -11.151 -5.401 5.252 1.00 40.28 97 PRO A CA 1
ATOM 764 C C . PRO A 1 97 ? -10.711 -6.733 5.876 1.00 40.28 97 PRO A C 1
ATOM 766 O O . PRO A 1 97 ? -10.039 -6.801 6.909 1.00 40.28 97 PRO A O 1
ATOM 769 N N . ALA A 1 98 ? -11.171 -7.800 5.238 1.00 43.12 98 ALA A N 1
ATOM 770 C CA . ALA A 1 98 ? -11.113 -9.178 5.681 1.00 43.12 98 ALA A CA 1
ATOM 771 C C . ALA A 1 98 ? -9.693 -9.727 5.924 1.00 43.12 98 ALA A C 1
ATOM 773 O O . ALA A 1 98 ? -8.738 -9.379 5.240 1.00 43.12 98 ALA A O 1
ATOM 774 N N . GLU A 1 99 ? -9.643 -10.644 6.894 1.00 44.53 99 GLU A N 1
ATOM 775 C CA . GLU A 1 99 ? -8.732 -11.782 7.062 1.00 44.53 99 GLU A CA 1
ATOM 776 C C . GLU A 1 99 ? -7.219 -11.567 6.846 1.00 44.53 99 GLU A C 1
ATOM 778 O O . GLU A 1 99 ? -6.693 -11.416 5.745 1.00 44.53 99 GLU A O 1
ATOM 783 N N . ALA A 1 100 ? -6.495 -11.636 7.965 1.00 44.16 100 ALA A N 1
ATOM 784 C CA . ALA A 1 100 ? -5.047 -11.564 8.038 1.00 44.16 100 ALA A CA 1
ATOM 785 C C . ALA A 1 100 ? -4.371 -12.679 7.221 1.00 44.16 100 ALA A C 1
ATOM 787 O O . ALA A 1 100 ? -4.444 -13.859 7.565 1.00 44.16 100 ALA A O 1
ATOM 788 N N . ALA A 1 101 ? -3.621 -12.280 6.195 1.00 54.03 101 ALA A N 1
ATOM 789 C CA . ALA A 1 101 ? -2.648 -13.143 5.540 1.00 54.03 101 ALA A CA 1
ATOM 790 C C . ALA A 1 101 ? -1.626 -13.690 6.566 1.00 54.03 101 ALA A C 1
ATOM 792 O O . ALA A 1 101 ? -1.178 -12.948 7.452 1.00 54.03 101 ALA A O 1
ATOM 793 N N . PRO A 1 102 ? -1.213 -14.967 6.462 1.00 51.62 102 PRO A N 1
ATOM 794 C CA . PRO A 1 102 ? -0.255 -15.547 7.391 1.00 51.62 102 PRO A CA 1
ATOM 795 C C . PRO A 1 102 ? 1.115 -14.876 7.237 1.00 51.62 102 PRO A C 1
ATOM 797 O O . PRO A 1 102 ? 1.682 -14.794 6.146 1.00 51.62 102 PRO A O 1
ATOM 800 N N . LYS A 1 103 ? 1.668 -14.407 8.360 1.00 48.53 103 LYS A N 1
ATOM 801 C CA . LYS A 1 103 ? 3.032 -13.871 8.451 1.00 48.53 103 LYS A CA 1
ATOM 802 C C . LYS A 1 103 ? 4.026 -14.954 8.021 1.00 48.53 103 LYS A C 1
ATOM 804 O O . LYS A 1 103 ? 4.153 -15.981 8.684 1.00 48.53 103 LYS A O 1
ATOM 809 N N . LEU A 1 104 ? 4.748 -14.706 6.929 1.00 53.81 104 LEU A N 1
ATOM 810 C CA . LEU A 1 104 ? 5.817 -15.565 6.415 1.00 53.81 104 LEU A CA 1
ATOM 811 C C . LEU A 1 104 ? 7.045 -15.493 7.338 1.00 53.81 104 LEU A C 1
ATOM 813 O O . LEU A 1 104 ? 8.005 -14.776 7.068 1.00 53.81 104 LEU A O 1
ATOM 817 N N . VAL A 1 105 ? 7.013 -16.228 8.445 1.00 50.59 105 VAL A N 1
ATOM 818 C CA . VAL A 1 105 ? 8.166 -16.413 9.332 1.00 50.59 105 VAL A CA 1
ATOM 819 C C . VAL A 1 105 ? 8.921 -17.667 8.879 1.00 50.59 105 VAL A C 1
ATOM 821 O O . VAL A 1 105 ? 8.384 -18.767 8.960 1.00 50.59 105 VAL A O 1
ATOM 824 N N . GLY A 1 106 ? 10.168 -17.514 8.406 1.00 58.88 106 GLY A N 1
ATOM 825 C CA . GLY A 1 106 ? 11.140 -18.622 8.388 1.00 58.88 106 GLY A CA 1
ATOM 826 C C . GLY A 1 106 ? 11.679 -19.145 7.047 1.00 58.88 106 GLY A C 1
ATOM 827 O O . GLY A 1 106 ? 12.167 -20.273 7.016 1.00 58.88 106 GLY A O 1
ATOM 828 N N . ARG A 1 107 ? 11.672 -18.389 5.939 1.00 63.91 107 ARG A N 1
ATOM 829 C CA . ARG A 1 107 ? 12.398 -18.832 4.724 1.00 63.91 107 ARG A CA 1
ATOM 830 C C . ARG A 1 107 ? 13.884 -18.472 4.838 1.00 63.91 107 ARG A C 1
ATOM 832 O O . ARG A 1 107 ? 14.253 -17.310 4.703 1.00 63.91 107 ARG A O 1
ATOM 839 N N . LYS A 1 108 ? 14.739 -19.472 5.091 1.00 67.94 108 LYS A N 1
ATOM 840 C CA . LYS A 1 108 ? 16.202 -19.336 4.995 1.00 67.94 108 LYS A CA 1
ATOM 841 C C . LYS A 1 108 ? 16.568 -19.035 3.542 1.00 67.94 108 LYS A C 1
ATOM 843 O O . LYS A 1 108 ? 16.249 -19.820 2.653 1.00 67.94 108 LYS A O 1
ATOM 848 N N . VAL A 1 109 ? 17.207 -17.894 3.302 1.00 77.88 109 VAL A N 1
ATOM 849 C CA . VAL A 1 109 ? 17.734 -17.551 1.978 1.00 77.88 109 VAL A CA 1
ATOM 850 C C . VAL A 1 109 ? 18.898 -18.484 1.641 1.00 77.88 109 VAL A C 1
ATOM 852 O O . VAL A 1 109 ? 19.830 -18.628 2.429 1.00 77.88 109 VAL A O 1
ATOM 855 N N . VAL A 1 110 ? 18.822 -19.135 0.480 1.00 85.75 110 VAL A N 1
ATOM 856 C CA . VAL A 1 110 ? 19.861 -20.035 -0.030 1.00 85.75 110 VAL A CA 1
ATOM 857 C C . VAL A 1 110 ? 20.543 -19.363 -1.217 1.00 85.75 110 VAL A C 1
ATOM 859 O O . VAL A 1 110 ? 19.878 -18.921 -2.155 1.00 85.75 110 VAL A O 1
ATOM 862 N N . CYS A 1 111 ? 21.869 -19.282 -1.183 1.00 82.19 111 CYS A N 1
ATOM 863 C CA . CYS A 1 111 ? 22.672 -18.722 -2.262 1.00 82.19 111 CYS A CA 1
ATOM 864 C C . CYS A 1 111 ? 22.597 -19.613 -3.508 1.00 82.19 111 CYS A C 1
ATOM 866 O O . CYS A 1 111 ? 22.862 -20.813 -3.425 1.00 82.19 111 CYS A O 1
ATOM 868 N N . ARG A 1 112 ? 22.303 -19.032 -4.679 1.00 81.81 112 ARG A N 1
ATOM 869 C CA . ARG A 1 112 ? 22.245 -19.783 -5.950 1.00 81.81 112 ARG A CA 1
ATOM 870 C C . ARG A 1 112 ? 23.599 -20.354 -6.393 1.00 81.81 112 ARG A C 1
ATOM 872 O O . ARG A 1 112 ? 23.609 -21.356 -7.092 1.00 81.81 112 ARG A O 1
ATOM 879 N N . LEU A 1 113 ? 24.714 -19.749 -5.975 1.00 83.44 113 LEU A N 1
ATOM 880 C CA . LEU A 1 113 ? 26.065 -20.122 -6.423 1.00 83.44 113 LEU A CA 1
ATOM 881 C C . LEU A 1 113 ? 26.687 -21.247 -5.585 1.00 83.44 113 LEU A C 1
ATOM 883 O O . LEU A 1 113 ? 27.336 -22.129 -6.129 1.00 83.44 113 LEU A O 1
ATOM 887 N N . CYS A 1 114 ? 26.488 -21.238 -4.264 1.00 77.62 114 CYS A N 1
ATOM 888 C CA . CYS A 1 114 ? 27.170 -22.169 -3.350 1.00 77.62 114 CYS A CA 1
ATOM 889 C C . CYS A 1 114 ? 26.230 -22.904 -2.381 1.00 77.62 114 CYS A C 1
ATOM 891 O O . CYS A 1 114 ? 26.693 -23.641 -1.516 1.00 77.62 114 CYS A O 1
ATOM 893 N N . LYS A 1 115 ? 24.910 -22.689 -2.486 1.00 81.31 115 LYS A N 1
ATOM 894 C CA . LYS A 1 115 ? 23.881 -23.298 -1.622 1.00 81.31 115 LYS A CA 1
ATOM 895 C C . LYS A 1 115 ? 24.036 -23.001 -0.117 1.00 81.31 115 LYS A C 1
ATOM 897 O O . LYS A 1 115 ? 23.407 -23.655 0.710 1.00 81.31 115 LYS A O 1
ATOM 902 N N . GLY A 1 116 ? 24.826 -21.991 0.254 1.00 82.44 116 GLY A N 1
ATOM 903 C CA . GLY A 1 116 ? 24.961 -21.522 1.637 1.00 82.44 116 GLY A CA 1
ATOM 904 C C . GLY A 1 116 ? 23.785 -20.655 2.109 1.00 82.44 116 GLY A C 1
ATOM 905 O O . GLY A 1 116 ? 23.007 -20.152 1.300 1.00 82.44 116 GLY A O 1
ATOM 906 N N . GLN A 1 117 ? 23.674 -20.444 3.426 1.00 85.06 117 GLN A N 1
ATOM 907 C CA . GLN A 1 117 ? 22.654 -19.584 4.053 1.00 85.06 117 GLN A CA 1
ATOM 908 C C . GLN A 1 117 ? 23.028 -18.092 3.956 1.00 85.06 117 GLN A C 1
ATOM 910 O O . GLN A 1 117 ? 23.305 -17.440 4.959 1.00 85.06 117 GLN A O 1
ATOM 915 N N . HIS A 1 118 ? 23.099 -17.556 2.740 1.00 81.94 118 HIS A N 1
ATOM 916 C CA . HIS A 1 118 ? 23.337 -16.135 2.481 1.00 81.94 118 HIS A CA 1
ATOM 917 C C . HIS A 1 118 ? 22.738 -15.723 1.134 1.00 81.94 118 HIS A C 1
ATOM 919 O O . HIS A 1 118 ? 22.443 -16.552 0.276 1.00 81.94 118 HIS A O 1
ATOM 925 N N . PHE A 1 119 ? 22.559 -14.420 0.936 1.00 81.81 119 PHE A N 1
ATOM 926 C CA . PHE A 1 119 ? 22.118 -13.879 -0.346 1.00 81.81 119 PHE A CA 1
ATOM 927 C C . PHE A 1 119 ? 23.219 -14.026 -1.402 1.00 81.81 119 PHE A C 1
ATOM 929 O O . PHE A 1 119 ? 24.387 -13.781 -1.111 1.00 81.81 119 PHE A O 1
ATOM 936 N N . THR A 1 120 ? 22.847 -14.340 -2.648 1.00 80.06 120 THR A N 1
ATOM 937 C CA . THR A 1 120 ? 23.771 -14.480 -3.795 1.00 80.06 120 THR A CA 1
ATOM 938 C C . THR A 1 120 ? 24.711 -13.273 -3.966 1.00 80.06 120 THR A C 1
ATOM 940 O O . THR A 1 120 ? 25.846 -13.440 -4.398 1.00 80.06 120 THR A O 1
ATOM 943 N N . ALA A 1 121 ? 24.277 -12.074 -3.556 1.00 79.88 121 ALA A N 1
ATOM 944 C CA . ALA A 1 121 ? 25.061 -10.835 -3.595 1.00 79.88 121 ALA A CA 1
ATOM 945 C C . ALA A 1 121 ? 26.173 -10.730 -2.527 1.00 79.88 121 ALA A C 1
ATOM 947 O O . ALA A 1 121 ? 27.039 -9.870 -2.632 1.00 79.88 121 ALA A O 1
ATOM 948 N N . LYS A 1 122 ? 26.149 -11.569 -1.485 1.00 77.38 122 LYS A N 1
ATOM 949 C CA . LYS A 1 122 ? 27.152 -11.616 -0.402 1.00 77.38 122 LYS A CA 1
ATOM 950 C C . LYS A 1 122 ? 27.872 -12.969 -0.353 1.00 77.38 122 LYS A C 1
ATOM 952 O O . LYS A 1 122 ? 28.377 -13.368 0.691 1.00 77.38 122 LYS A O 1
ATOM 957 N N . CYS A 1 123 ? 27.869 -13.695 -1.473 1.00 78.56 123 CYS A N 1
ATOM 958 C CA . CYS A 1 123 ? 28.472 -15.015 -1.564 1.00 78.56 123 CYS A CA 1
ATOM 959 C C . CYS A 1 123 ? 30.002 -14.926 -1.475 1.00 78.56 123 CYS A C 1
ATOM 961 O O . CYS A 1 123 ? 30.597 -14.321 -2.365 1.00 78.56 123 CYS A O 1
ATOM 963 N N . PRO A 1 124 ? 30.646 -15.559 -0.472 1.00 83.31 124 PRO A N 1
ATOM 964 C CA . PRO A 1 124 ? 32.101 -15.498 -0.283 1.00 83.31 124 PRO A CA 1
ATOM 965 C C . PRO A 1 124 ? 32.926 -15.988 -1.482 1.00 83.31 124 PRO A C 1
ATOM 967 O O . PRO A 1 124 ? 34.096 -15.654 -1.593 1.00 83.31 124 PRO A O 1
ATOM 970 N N . TYR A 1 125 ? 32.312 -16.765 -2.378 1.00 75.56 125 TYR A N 1
ATOM 971 C CA . TYR A 1 125 ? 32.952 -17.354 -3.559 1.00 75.56 125 TYR A CA 1
ATOM 972 C C . TYR A 1 125 ? 32.398 -16.807 -4.889 1.00 75.56 125 TYR A C 1
ATOM 974 O O . TYR A 1 125 ? 32.573 -17.439 -5.929 1.00 75.56 125 TYR A O 1
ATOM 982 N N . LYS A 1 126 ? 31.683 -15.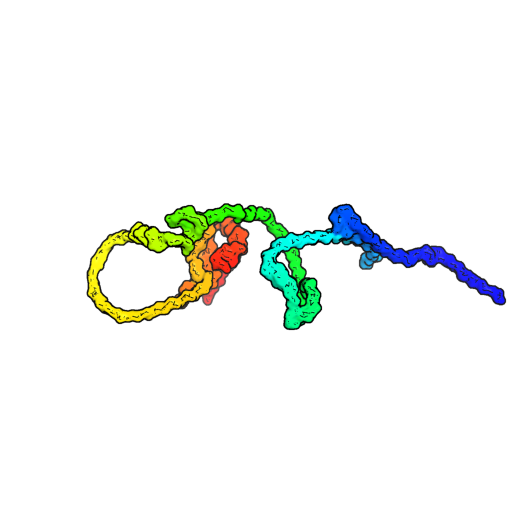666 -4.873 1.00 73.69 126 LYS A N 1
ATOM 983 C CA . LYS A 1 126 ? 31.043 -15.072 -6.068 1.00 73.69 126 LYS A CA 1
ATOM 984 C C . LYS A 1 126 ? 32.040 -14.835 -7.209 1.00 73.69 126 LYS A C 1
ATOM 986 O O . LYS A 1 126 ? 31.701 -15.135 -8.349 1.00 73.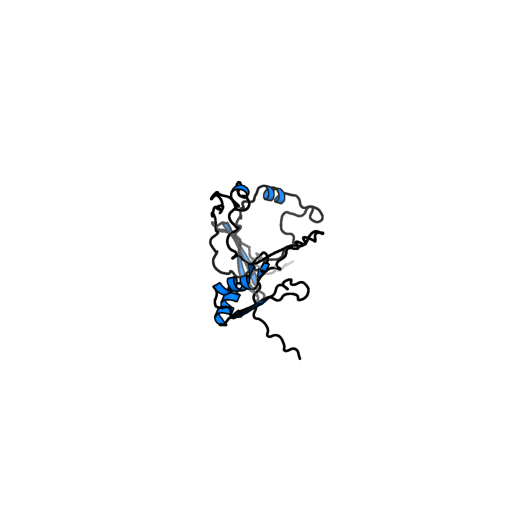69 126 LYS A O 1
ATOM 991 N N . ASP A 1 127 ? 33.243 -14.364 -6.894 1.00 69.56 127 ASP A N 1
ATOM 992 C CA . ASP A 1 127 ? 34.287 -14.059 -7.882 1.00 69.56 127 ASP A CA 1
ATOM 993 C C . ASP A 1 127 ? 35.039 -15.299 -8.390 1.00 69.56 127 ASP A C 1
ATOM 995 O O . ASP A 1 127 ? 35.655 -15.258 -9.447 1.00 69.56 127 ASP A O 1
ATOM 999 N N . GLN A 1 128 ? 34.971 -16.427 -7.673 1.00 71.06 128 GLN A N 1
ATOM 1000 C CA . GLN A 1 128 ? 35.753 -17.627 -7.995 1.00 71.06 128 GLN A CA 1
ATOM 1001 C C . GLN A 1 128 ? 34.987 -18.647 -8.859 1.00 71.06 128 GLN A C 1
ATOM 1003 O O . GLN A 1 128 ? 35.609 -19.498 -9.486 1.00 71.06 128 GLN A O 1
ATOM 1008 N N . LEU A 1 129 ? 33.649 -18.568 -8.908 1.00 63.34 129 LEU A N 1
ATOM 1009 C CA . LEU A 1 129 ? 32.788 -19.454 -9.714 1.00 63.34 129 LEU A CA 1
ATOM 1010 C C . LEU A 1 129 ? 32.053 -18.741 -10.868 1.00 63.34 129 LEU A C 1
ATOM 1012 O O . LEU A 1 129 ? 31.305 -19.382 -11.605 1.00 63.34 129 LEU A O 1
ATOM 1016 N N . GLY A 1 130 ? 32.233 -17.429 -11.037 1.00 55.38 130 GLY A N 1
ATOM 1017 C CA . GLY A 1 130 ? 31.549 -16.630 -12.060 1.00 55.38 130 GLY A CA 1
ATOM 1018 C C . GLY A 1 130 ? 32.261 -16.637 -13.413 1.00 55.38 130 GLY A C 1
ATOM 1019 O O . GLY A 1 130 ? 32.778 -15.604 -13.820 1.00 55.38 130 GLY A O 1
ATOM 1020 N N . GLY A 1 131 ? 32.303 -17.787 -14.090 1.00 54.12 131 GLY A N 1
ATOM 1021 C CA . GLY A 1 131 ? 32.953 -17.942 -15.400 1.00 54.12 131 GLY A CA 1
ATOM 1022 C C . GLY A 1 131 ? 32.118 -18.666 -16.461 1.00 54.12 131 GLY A C 1
ATOM 1023 O O . GLY A 1 131 ? 32.699 -19.260 -17.360 1.00 54.12 131 GLY A O 1
ATOM 1024 N N . LEU A 1 132 ? 30.784 -18.695 -16.344 1.00 54.97 132 LEU A N 1
ATOM 1025 C CA . LEU A 1 132 ? 29.907 -19.410 -17.294 1.00 54.97 132 LEU A CA 1
ATOM 1026 C C . LEU A 1 132 ? 28.612 -18.666 -17.686 1.00 54.97 132 LEU A C 1
ATOM 1028 O O . LEU A 1 132 ? 27.728 -19.261 -18.289 1.00 54.97 132 LEU A O 1
ATOM 1032 N N . ASP A 1 133 ? 28.511 -17.357 -17.448 1.00 47.78 133 ASP A N 1
ATOM 1033 C CA . ASP A 1 133 ? 27.418 -16.528 -17.995 1.00 47.78 133 ASP A CA 1
ATOM 1034 C C . ASP A 1 133 ? 27.830 -15.842 -19.319 1.00 47.78 133 ASP A C 1
ATOM 1036 O O . ASP A 1 133 ? 27.561 -14.665 -19.543 1.00 47.78 133 ASP A O 1
ATOM 1040 N N . ALA A 1 134 ? 28.526 -16.577 -20.194 1.00 48.62 134 ALA A N 1
ATOM 1041 C CA . ALA A 1 134 ? 28.900 -16.141 -21.543 1.00 48.62 134 ALA A CA 1
ATOM 1042 C C . ALA A 1 134 ? 28.730 -17.293 -22.549 1.00 48.62 134 ALA A C 1
ATOM 1044 O O . ALA A 1 134 ? 29.691 -17.744 -23.162 1.00 48.62 134 ALA A O 1
ATOM 1045 N N . ALA A 1 135 ? 27.510 -17.818 -22.670 1.00 42.75 135 ALA A N 1
ATOM 1046 C CA . ALA A 1 135 ? 27.139 -18.747 -23.736 1.00 42.75 135 ALA A CA 1
ATOM 1047 C C . ALA A 1 135 ? 25.612 -18.776 -23.920 1.00 42.75 135 ALA A C 1
ATOM 1049 O O . ALA A 1 135 ? 24.964 -19.722 -23.490 1.00 42.75 135 ALA A O 1
ATOM 1050 N N . ASP A 1 136 ? 25.053 -17.718 -24.519 1.00 41.06 136 ASP A N 1
ATOM 1051 C CA . ASP A 1 136 ? 23.935 -17.830 -25.473 1.00 41.06 136 ASP A CA 1
ATOM 1052 C C . ASP A 1 136 ? 23.836 -16.533 -26.305 1.00 41.06 136 ASP A C 1
ATOM 1054 O O . ASP A 1 136 ? 23.102 -15.598 -25.989 1.00 41.06 136 ASP A O 1
ATOM 1058 N N . ALA A 1 137 ? 24.671 -16.443 -27.340 1.00 42.88 137 ALA A N 1
ATOM 1059 C CA . ALA A 1 137 ? 24.485 -15.557 -28.487 1.00 42.88 137 ALA A CA 1
ATOM 1060 C C . ALA A 1 137 ? 25.045 -16.288 -29.728 1.00 42.88 137 ALA A C 1
ATOM 1062 O O . ALA A 1 137 ? 26.150 -16.832 -29.635 1.00 42.88 137 ALA A O 1
ATOM 1063 N N . PRO A 1 138 ? 24.311 -16.371 -30.856 1.00 51.22 138 PRO A N 1
ATOM 1064 C CA . PRO A 1 138 ? 24.776 -17.063 -32.061 1.00 51.22 138 PRO A CA 1
ATOM 1065 C C . PRO A 1 138 ? 25.858 -16.258 -32.822 1.00 51.22 138 PRO A C 1
ATOM 1067 O O . PRO A 1 138 ? 25.851 -15.028 -32.722 1.00 51.22 138 PRO A O 1
ATOM 1070 N N . PRO A 1 139 ? 26.770 -16.920 -33.571 1.00 58.69 139 PRO A N 1
ATOM 1071 C CA . PRO A 1 139 ? 27.949 -16.283 -34.163 1.00 58.69 139 PRO A CA 1
ATOM 1072 C C . PRO A 1 139 ? 27.842 -15.985 -35.679 1.00 58.69 139 PRO A C 1
ATOM 1074 O O . PRO A 1 139 ? 26.978 -16.531 -36.366 1.00 58.69 139 PRO A O 1
ATOM 1077 N N . ASP A 1 140 ? 28.805 -15.158 -36.123 1.00 43.00 140 ASP A N 1
ATOM 1078 C CA . ASP A 1 140 ? 29.303 -14.868 -37.490 1.00 43.00 140 ASP A CA 1
ATOM 1079 C C . ASP A 1 140 ? 28.511 -13.806 -38.302 1.00 43.00 140 ASP A C 1
ATOM 1081 O O . ASP A 1 140 ? 27.287 -13.834 -38.360 1.00 43.00 140 ASP A O 1
ATOM 1085 N N . ASP A 1 141 ? 29.119 -12.751 -38.876 1.00 37.50 141 ASP A N 1
ATOM 1086 C CA . ASP A 1 141 ? 30.255 -12.775 -39.816 1.00 37.50 141 ASP A CA 1
ATOM 1087 C C . ASP A 1 141 ? 30.982 -11.394 -39.944 1.00 37.50 141 ASP A C 1
ATOM 1089 O O . ASP A 1 141 ? 30.340 -10.342 -39.957 1.00 37.50 141 ASP A O 1
ATOM 1093 N N . ASP A 1 142 ? 32.313 -11.465 -40.093 1.00 37.78 142 ASP A N 1
ATOM 1094 C CA . ASP A 1 142 ? 33.286 -10.584 -40.788 1.00 37.78 142 ASP A CA 1
ATOM 1095 C C . ASP A 1 142 ? 33.715 -9.169 -40.294 1.00 37.78 142 ASP A C 1
ATOM 1097 O O . ASP A 1 142 ? 32.947 -8.312 -39.866 1.00 37.78 142 ASP A O 1
ATOM 1101 N N . ALA A 1 143 ? 35.034 -8.945 -40.380 1.00 36.25 143 ALA A N 1
ATOM 1102 C CA . ALA A 1 143 ? 35.873 -7.881 -39.796 1.00 36.25 143 ALA A CA 1
ATOM 1103 C C . ALA A 1 143 ? 36.299 -6.820 -40.873 1.00 36.25 143 ALA A C 1
ATOM 1105 O O . ALA A 1 143 ? 35.713 -6.846 -41.950 1.00 36.25 143 ALA A O 1
ATOM 1106 N N . PRO A 1 144 ? 37.316 -5.913 -40.729 1.00 48.78 144 PRO A N 1
ATOM 1107 C CA . PRO A 1 144 ? 38.222 -5.599 -39.610 1.00 48.78 144 PRO A CA 1
ATOM 1108 C C . PRO A 1 144 ? 38.447 -4.038 -39.436 1.00 48.78 144 PRO A C 1
ATOM 1110 O O . PRO A 1 144 ? 37.499 -3.292 -39.678 1.00 48.78 144 PRO A O 1
ATOM 1113 N N . PRO A 1 145 ? 39.586 -3.471 -38.942 1.00 56.31 145 PRO A N 1
ATOM 1114 C CA . PRO A 1 145 ? 39.579 -2.471 -37.856 1.00 56.31 145 PRO A CA 1
ATOM 1115 C C . PRO A 1 145 ? 40.145 -1.078 -38.235 1.00 56.31 145 PRO A C 1
ATOM 1117 O O . PRO A 1 145 ? 40.962 -0.958 -39.142 1.00 56.31 145 PRO A O 1
ATOM 1120 N N . THR A 1 146 ? 39.826 -0.022 -37.476 1.00 33.88 146 THR A N 1
ATOM 1121 C CA . THR A 1 146 ? 40.645 1.212 -37.476 1.00 33.88 146 THR A CA 1
ATOM 1122 C C . THR A 1 146 ? 40.703 1.878 -36.098 1.00 33.88 146 THR A C 1
ATOM 1124 O O . THR A 1 146 ? 39.685 2.297 -35.554 1.00 33.88 146 THR A O 1
ATOM 1127 N N . ASP A 1 147 ? 41.929 1.931 -35.577 1.00 29.23 147 ASP A N 1
ATOM 1128 C CA . ASP A 1 147 ? 42.555 2.795 -34.569 1.00 29.23 147 ASP A CA 1
ATOM 1129 C C . ASP A 1 147 ? 41.750 3.869 -33.795 1.00 29.23 147 ASP A C 1
ATOM 1131 O O . ASP A 1 147 ? 41.393 4.914 -34.329 1.00 29.23 147 ASP A O 1
ATOM 1135 N N . ALA A 1 148 ? 41.726 3.664 -32.466 1.00 35.00 148 ALA A N 1
ATOM 1136 C CA . ALA A 1 148 ? 42.200 4.597 -31.421 1.00 35.00 148 ALA A CA 1
ATOM 1137 C C . ALA A 1 148 ? 41.401 5.917 -31.140 1.00 35.00 148 ALA A C 1
ATOM 1139 O O . ALA A 1 148 ? 40.411 6.215 -31.795 1.00 35.00 148 ALA A O 1
ATOM 1140 N N . PRO A 1 149 ? 41.687 6.659 -30.042 1.00 52.47 149 PRO A N 1
ATOM 1141 C CA . PRO A 1 149 ? 40.846 6.606 -28.838 1.00 52.47 149 PRO A CA 1
ATOM 1142 C C . PRO A 1 149 ? 40.394 7.992 -28.331 1.00 52.47 149 PRO A C 1
ATOM 1144 O O . PRO A 1 149 ? 41.158 8.949 -28.395 1.00 52.47 149 PRO A O 1
ATOM 1147 N N . ALA A 1 150 ? 39.224 8.113 -27.692 1.00 27.61 150 ALA A N 1
ATOM 1148 C CA . ALA A 1 150 ? 38.979 9.226 -26.763 1.00 27.61 150 ALA A CA 1
ATOM 1149 C C . ALA A 1 150 ? 37.732 9.037 -25.888 1.00 27.61 150 ALA A C 1
ATOM 1151 O O . ALA A 1 150 ? 36.629 8.863 -26.386 1.00 27.61 150 ALA A O 1
ATOM 1152 N N . ALA A 1 151 ? 37.971 9.206 -24.587 1.00 28.12 151 ALA A N 1
ATOM 1153 C CA . ALA A 1 151 ? 37.155 9.943 -23.626 1.00 28.12 151 ALA A CA 1
ATOM 1154 C C . ALA A 1 151 ? 35.700 9.501 -23.351 1.00 28.12 151 ALA A C 1
ATOM 1156 O O . ALA A 1 151 ? 34.813 9.526 -24.194 1.00 28.12 151 ALA A O 1
ATOM 1157 N N . ALA A 1 152 ? 35.494 9.198 -22.066 1.00 40.66 152 ALA A N 1
ATOM 1158 C CA . ALA A 1 152 ? 34.240 9.034 -21.334 1.00 40.66 152 ALA A CA 1
ATOM 1159 C C . ALA A 1 152 ? 33.041 9.855 -21.848 1.00 40.66 152 ALA A C 1
ATOM 1161 O O . ALA A 1 152 ? 33.195 10.997 -22.283 1.00 40.66 152 ALA A O 1
ATOM 1162 N N . PRO A 1 153 ? 31.820 9.375 -21.560 1.00 38.91 153 PRO A N 1
ATOM 1163 C CA . PRO A 1 153 ? 31.027 10.198 -20.649 1.00 38.91 153 PRO A CA 1
ATOM 1164 C C . PRO A 1 153 ? 30.193 9.420 -19.620 1.00 38.91 153 PRO A C 1
ATOM 1166 O O . PRO A 1 153 ? 29.464 8.486 -19.928 1.00 38.91 153 PRO A O 1
ATOM 1169 N N . GLY A 1 154 ? 30.229 9.937 -18.389 1.00 27.78 154 GLY A N 1
ATOM 1170 C CA . GLY A 1 154 ? 29.002 10.321 -17.692 1.00 27.78 154 GLY A CA 1
ATOM 1171 C C . GLY A 1 154 ? 28.061 9.203 -17.263 1.00 27.78 154 GLY A C 1
ATOM 1172 O O . GLY A 1 154 ? 26.945 9.103 -17.763 1.00 27.78 154 GLY A O 1
ATOM 1173 N N . GLY A 1 155 ? 28.446 8.467 -16.220 1.00 35.56 155 GLY A N 1
ATOM 1174 C CA . GLY A 1 155 ? 27.481 7.772 -15.375 1.00 35.56 155 GLY A CA 1
ATOM 1175 C C . GLY A 1 155 ? 26.567 8.786 -14.684 1.00 35.56 155 GLY A C 1
ATOM 1176 O O . GLY A 1 155 ? 26.948 9.396 -13.687 1.00 35.56 155 GLY A O 1
ATOM 1177 N N . LYS A 1 156 ? 25.357 8.970 -15.216 1.00 32.00 156 LYS A N 1
ATOM 1178 C CA . LYS A 1 156 ? 24.267 9.663 -14.528 1.00 32.00 156 LYS A CA 1
ATOM 1179 C C . LYS A 1 156 ? 23.260 8.618 -14.065 1.00 32.00 156 LYS A C 1
ATOM 1181 O O . LYS A 1 156 ? 22.234 8.383 -14.689 1.00 32.00 156 LYS A O 1
ATOM 1186 N N . THR A 1 157 ? 23.592 7.964 -12.957 1.00 35.88 157 THR A N 1
ATOM 1187 C CA . THR A 1 157 ? 22.647 7.131 -12.213 1.00 35.88 157 THR A CA 1
ATOM 1188 C C . THR A 1 157 ? 21.712 8.057 -11.442 1.00 35.88 157 THR A C 1
ATOM 1190 O O . THR A 1 157 ? 22.017 8.486 -10.332 1.00 35.88 157 THR A O 1
ATOM 1193 N N . THR A 1 158 ? 20.573 8.395 -12.039 1.00 29.25 158 THR A N 1
ATOM 1194 C CA . THR A 1 158 ? 19.425 8.979 -11.335 1.00 29.25 158 THR A CA 1
ATOM 1195 C C . THR A 1 158 ? 18.344 7.917 -11.237 1.00 29.25 158 THR A C 1
ATOM 1197 O O . THR A 1 158 ? 17.605 7.676 -12.187 1.00 29.25 158 THR A O 1
ATOM 1200 N N . GLY A 1 159 ? 18.308 7.246 -10.086 1.00 42.09 159 GLY A N 1
ATOM 1201 C CA . GLY A 1 159 ? 17.264 6.297 -9.732 1.00 42.09 159 GLY A CA 1
ATOM 1202 C C . GLY A 1 159 ? 15.937 6.991 -9.425 1.00 42.09 159 GLY A C 1
ATOM 1203 O O . GLY A 1 159 ? 15.910 8.075 -8.841 1.00 42.09 159 GLY A O 1
ATOM 1204 N N . GLY A 1 160 ? 14.846 6.323 -9.798 1.00 36.91 160 GLY A N 1
ATOM 1205 C CA . GLY A 1 160 ? 13.500 6.621 -9.318 1.00 36.91 160 GLY A CA 1
ATOM 1206 C C . GLY A 1 160 ? 12.405 6.179 -10.284 1.00 36.91 160 GLY A C 1
ATOM 1207 O O . GLY A 1 160 ? 11.989 6.977 -11.093 1.00 36.91 160 GLY A O 1
ATOM 1208 N N . VAL A 1 161 ? 11.897 4.945 -10.196 1.00 47.50 161 VAL A N 1
ATOM 1209 C CA . VAL A 1 161 ? 10.587 4.506 -10.758 1.00 47.50 161 VAL A CA 1
ATOM 1210 C C . VAL A 1 161 ? 10.359 4.721 -12.283 1.00 47.50 161 VAL A C 1
ATOM 1212 O O . VAL A 1 161 ? 9.287 4.434 -12.804 1.00 47.50 161 VAL A O 1
ATOM 1215 N N . TYR A 1 162 ? 11.361 5.161 -13.051 1.00 51.38 162 TYR A N 1
ATOM 1216 C CA . TYR A 1 162 ? 11.234 5.450 -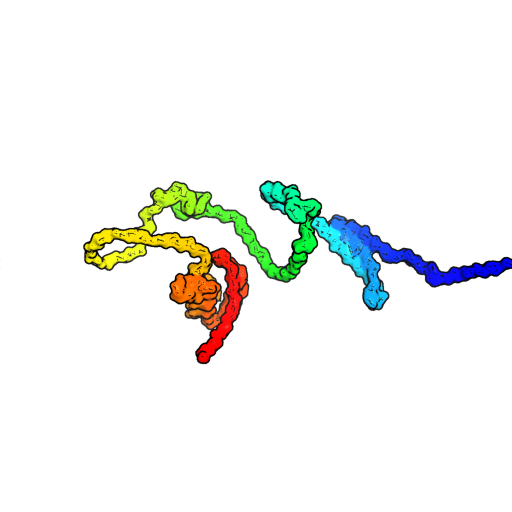14.490 1.00 51.38 162 TYR A CA 1
ATOM 1217 C C . TYR A 1 162 ? 11.334 4.217 -15.404 1.00 51.38 162 TYR A C 1
ATOM 1219 O O . TYR A 1 162 ? 11.155 4.365 -16.612 1.00 51.38 162 TYR A O 1
ATOM 1227 N N . ASP A 1 163 ? 11.601 3.031 -14.849 1.00 62.62 163 ASP A N 1
ATOM 1228 C CA . ASP A 1 163 ? 11.942 1.821 -15.614 1.00 62.62 163 ASP A CA 1
ATOM 1229 C C . ASP A 1 163 ? 10.858 0.731 -15.573 1.00 62.62 163 ASP A C 1
ATOM 1231 O O . ASP A 1 163 ? 11.139 -0.436 -15.789 1.00 62.62 163 ASP A O 1
ATOM 1235 N N . THR A 1 164 ? 9.589 1.064 -15.306 1.00 71.06 164 THR A N 1
ATOM 1236 C CA . THR A 1 164 ? 8.528 0.066 -15.533 1.00 71.06 164 THR A CA 1
ATOM 1237 C C . THR A 1 164 ? 8.340 -0.128 -17.036 1.00 71.06 164 THR A C 1
ATOM 1239 O O . THR A 1 164 ? 7.876 0.776 -17.745 1.00 71.06 164 THR A O 1
ATOM 1242 N N . GLN A 1 165 ? 8.720 -1.302 -17.540 1.00 81.50 165 GLN A N 1
ATOM 1243 C CA . GLN A 1 165 ? 8.607 -1.620 -18.955 1.00 81.50 165 GLN A CA 1
ATOM 1244 C C . GLN A 1 165 ? 7.219 -2.166 -19.297 1.00 81.50 165 GLN A C 1
ATOM 1246 O O . GLN A 1 165 ? 6.456 -2.626 -18.447 1.00 81.50 165 GLN A O 1
ATOM 1251 N N . GLU A 1 166 ? 6.882 -2.124 -20.587 1.00 84.50 166 GLU A N 1
ATOM 1252 C CA . GLU A 1 166 ? 5.648 -2.725 -21.099 1.00 84.50 166 GLU A CA 1
ATOM 1253 C C . GLU A 1 166 ? 5.554 -4.212 -20.729 1.00 84.50 166 GLU A C 1
ATOM 1255 O O . GLU A 1 166 ? 4.482 -4.699 -20.366 1.00 84.50 166 GLU A O 1
ATOM 1260 N N . ASN A 1 167 ? 6.694 -4.909 -20.768 1.00 87.44 167 ASN A N 1
ATOM 1261 C CA . ASN A 1 167 ? 6.780 -6.325 -20.448 1.00 87.44 167 ASN A CA 1
ATOM 1262 C C . ASN A 1 167 ? 6.418 -6.614 -18.982 1.00 87.44 167 ASN A C 1
ATOM 1264 O O . ASN A 1 167 ? 5.654 -7.540 -18.727 1.00 87.44 167 ASN A O 1
ATOM 1268 N N . ASP A 1 168 ? 6.866 -5.778 -18.041 1.00 87.88 168 ASP A N 1
ATOM 1269 C CA . ASP A 1 168 ? 6.563 -5.946 -16.613 1.00 87.88 168 ASP A CA 1
ATOM 1270 C C . ASP A 1 168 ? 5.068 -5.795 -16.333 1.00 87.88 168 ASP A C 1
ATOM 1272 O O . ASP A 1 168 ? 4.464 -6.594 -15.618 1.00 87.88 168 ASP A O 1
ATOM 1276 N N . LEU A 1 169 ? 4.438 -4.787 -16.945 1.00 87.12 169 LEU A N 1
ATOM 1277 C CA . LEU A 1 169 ? 2.994 -4.587 -16.838 1.00 87.12 169 LEU A CA 1
ATOM 1278 C C . LEU A 1 169 ? 2.242 -5.752 -17.480 1.00 87.12 169 LEU A C 1
ATOM 1280 O O . LEU A 1 169 ? 1.244 -6.219 -16.934 1.00 87.12 169 LEU A O 1
ATOM 1284 N N . ARG A 1 170 ? 2.723 -6.258 -18.617 1.00 89.19 170 ARG A N 1
ATOM 1285 C CA . ARG A 1 170 ? 2.114 -7.402 -19.294 1.00 89.19 170 ARG A CA 1
ATOM 1286 C C . ARG A 1 170 ? 2.205 -8.678 -18.461 1.00 89.19 170 ARG A C 1
ATOM 1288 O O . ARG A 1 170 ? 1.233 -9.426 -18.427 1.00 89.19 170 ARG A O 1
ATOM 1295 N N . GLU A 1 171 ? 3.311 -8.909 -17.763 1.00 88.75 171 GLU A N 1
ATOM 1296 C CA . GLU A 1 171 ? 3.469 -10.051 -16.860 1.00 88.75 171 GLU A CA 1
ATOM 1297 C C . GLU A 1 171 ? 2.602 -9.896 -15.600 1.00 88.75 171 GLU A C 1
ATOM 1299 O O . GLU A 1 171 ? 1.858 -10.809 -15.233 1.00 88.75 171 GLU A O 1
ATOM 1304 N N . LEU A 1 172 ? 2.601 -8.703 -14.993 1.00 88.94 172 LEU A N 1
ATOM 1305 C CA . LEU A 1 172 ? 1.811 -8.400 -13.800 1.00 88.94 172 LEU A CA 1
ATOM 1306 C C . LEU A 1 172 ? 0.306 -8.565 -14.060 1.00 88.94 172 LEU A C 1
ATOM 1308 O O . LEU A 1 172 ? -0.390 -9.250 -13.306 1.00 88.94 172 LEU A O 1
ATOM 1312 N N . PHE A 1 173 ? -0.196 -7.967 -15.142 1.00 88.50 173 PHE A N 1
ATOM 1313 C CA . PHE A 1 173 ? -1.606 -8.033 -15.526 1.00 88.50 173 PHE A CA 1
ATOM 1314 C C . PHE A 1 173 ? -1.980 -9.345 -16.234 1.00 88.50 173 PHE A C 1
ATOM 1316 O O . PHE A 1 173 ? -3.145 -9.749 -16.192 1.00 88.50 173 PHE A O 1
ATOM 1323 N N . GLY A 1 174 ? -1.000 -10.057 -16.796 1.00 86.31 174 GLY A N 1
ATOM 1324 C CA . GLY A 1 174 ? -1.178 -11.361 -17.435 1.00 86.31 174 GLY A CA 1
ATOM 1325 C C . GLY A 1 174 ? -1.653 -12.456 -16.478 1.00 86.31 174 GLY A C 1
ATOM 1326 O O . GLY A 1 174 ? -2.326 -13.392 -16.901 1.00 86.31 174 GLY A O 1
ATOM 1327 N N . THR A 1 175 ? -1.390 -12.314 -15.174 1.00 88.19 175 THR A N 1
ATOM 1328 C CA . THR A 1 175 ? -1.898 -13.251 -14.153 1.00 88.19 175 THR A CA 1
ATOM 1329 C C . THR A 1 175 ? -3.423 -13.233 -13.991 1.00 88.19 175 THR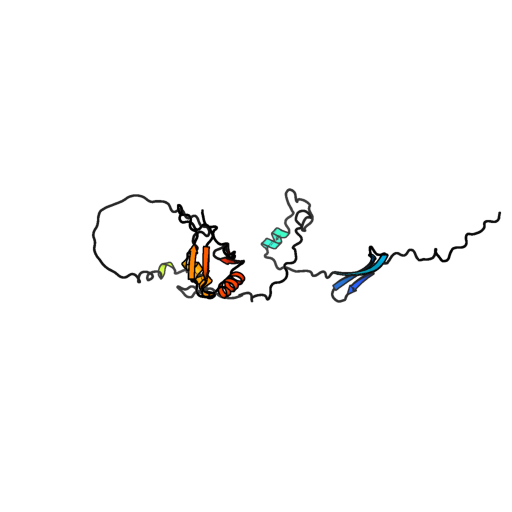 A C 1
ATOM 1331 O O . THR A 1 175 ? -3.988 -14.203 -13.487 1.00 88.19 175 THR A O 1
ATOM 1334 N N . PHE A 1 176 ? -4.105 -12.164 -14.417 1.00 87.44 176 PHE A N 1
ATOM 1335 C CA . PHE A 1 176 ? -5.566 -12.047 -14.320 1.00 87.44 176 PHE A CA 1
ATOM 1336 C C . PHE A 1 176 ? -6.275 -12.439 -15.615 1.00 87.44 176 PHE A C 1
ATOM 1338 O O . PHE A 1 176 ? -7.401 -12.934 -15.565 1.00 87.44 176 PHE A O 1
ATOM 1345 N N . GLY A 1 177 ? -5.630 -12.232 -16.764 1.00 87.38 177 GLY A N 1
ATOM 1346 C CA . GLY A 1 177 ? -6.155 -12.631 -18.064 1.00 87.38 177 GLY A CA 1
ATOM 1347 C C . GLY A 1 177 ? -5.375 -12.043 -19.234 1.00 87.38 177 GLY A C 1
ATOM 1348 O O . GLY A 1 177 ? -4.301 -11.466 -19.065 1.00 87.38 177 GLY A O 1
ATOM 1349 N N . ARG A 1 178 ? -5.919 -12.204 -20.445 1.00 88.62 178 ARG A N 1
ATOM 1350 C CA . ARG A 1 178 ? -5.279 -11.727 -21.676 1.00 88.62 178 ARG A CA 1
ATOM 1351 C C . ARG A 1 178 ? -5.341 -10.205 -21.789 1.00 88.62 178 ARG A C 1
ATOM 1353 O O . ARG A 1 178 ? -6.414 -9.600 -21.807 1.00 88.62 178 ARG A O 1
ATOM 1360 N N . VAL A 1 179 ? -4.159 -9.603 -21.891 1.00 90.81 179 VAL A N 1
ATOM 1361 C CA . VAL A 1 179 ? -3.970 -8.172 -22.129 1.00 90.81 179 VAL A CA 1
ATOM 1362 C C . VAL A 1 179 ? -3.930 -7.928 -23.638 1.00 90.81 179 VAL A C 1
ATOM 1364 O O . VAL A 1 179 ? -3.056 -8.459 -24.321 1.00 90.81 179 VAL A O 1
ATOM 1367 N N . ALA A 1 180 ? -4.864 -7.123 -24.146 1.00 90.00 180 ALA A N 1
ATOM 1368 C CA . ALA A 1 180 ? -4.979 -6.785 -25.563 1.00 90.00 180 ALA A CA 1
ATOM 1369 C C . ALA A 1 180 ? -3.932 -5.747 -25.987 1.00 90.00 180 ALA A C 1
ATOM 1371 O O . ALA A 1 180 ? -3.297 -5.879 -27.031 1.00 90.00 180 ALA A O 1
ATOM 1372 N N . ARG A 1 181 ? -3.740 -4.700 -25.175 1.00 85.94 181 ARG A N 1
ATOM 1373 C CA . ARG A 1 181 ? -2.785 -3.627 -25.474 1.00 85.94 181 ARG A CA 1
ATOM 1374 C C . ARG A 1 181 ? -2.239 -3.004 -24.202 1.00 85.94 181 ARG A C 1
ATOM 1376 O O . ARG A 1 181 ? -3.002 -2.733 -23.279 1.00 85.94 181 ARG A O 1
ATOM 1383 N N . VAL A 1 182 ? -0.944 -2.717 -24.190 1.00 90.06 182 VAL A N 1
ATOM 1384 C CA . VAL A 1 182 ? -0.291 -1.925 -23.145 1.00 90.06 182 VAL A CA 1
ATOM 1385 C C . VAL A 1 182 ? 0.325 -0.696 -23.803 1.00 90.06 182 VAL A C 1
ATOM 1387 O O . VAL A 1 182 ? 0.851 -0.772 -24.907 1.00 90.06 182 VAL A O 1
ATOM 1390 N N . TYR A 1 183 ? 0.210 0.455 -23.153 1.00 87.25 183 TYR A N 1
ATOM 1391 C CA . TYR A 1 183 ? 0.876 1.685 -23.554 1.00 87.25 183 TYR A CA 1
ATOM 1392 C C . TYR A 1 183 ? 1.487 2.332 -22.322 1.00 87.25 183 TYR A C 1
ATOM 1394 O O . TYR A 1 183 ? 0.774 2.639 -21.368 1.00 87.25 183 TYR A O 1
ATOM 1402 N N . VAL A 1 184 ? 2.790 2.587 -22.354 1.00 88.56 184 VAL A N 1
ATOM 1403 C CA . VAL A 1 184 ? 3.489 3.305 -21.286 1.00 88.56 184 VAL A CA 1
ATOM 1404 C C . VAL A 1 184 ? 3.682 4.750 -21.723 1.00 88.56 184 VAL A C 1
ATOM 1406 O O . VAL A 1 184 ? 4.286 5.021 -22.761 1.00 88.56 184 VAL A O 1
ATOM 1409 N N . GLY A 1 185 ? 3.162 5.695 -20.939 1.00 84.06 185 GLY A N 1
ATOM 1410 C CA . GLY A 1 185 ? 3.346 7.115 -21.198 1.00 84.06 185 GLY A CA 1
ATOM 1411 C C . GLY A 1 185 ? 4.791 7.511 -20.949 1.00 84.06 185 GLY A C 1
ATOM 1412 O O . GLY A 1 185 ? 5.165 7.760 -19.808 1.00 84.06 185 GLY A O 1
ATOM 1413 N N . ARG A 1 186 ? 5.605 7.576 -22.001 1.00 84.81 186 ARG A N 1
ATOM 1414 C CA . ARG A 1 186 ? 6.984 8.066 -21.923 1.00 84.81 186 ARG A CA 1
ATOM 1415 C C . ARG A 1 186 ? 7.069 9.499 -22.417 1.00 84.81 186 ARG A C 1
ATOM 1417 O O . ARG A 1 186 ? 6.333 9.912 -23.315 1.00 84.81 186 ARG A O 1
ATOM 1424 N N . ASP A 1 187 ? 7.940 10.266 -21.786 1.00 83.19 187 ASP A N 1
ATOM 1425 C CA . ASP A 1 187 ? 8.292 11.591 -22.259 1.00 83.19 187 ASP A CA 1
ATOM 1426 C C . ASP A 1 187 ? 9.120 11.486 -23.549 1.00 83.19 187 ASP A C 1
ATOM 1428 O O . ASP A 1 187 ? 10.020 10.651 -23.653 1.00 83.19 187 ASP A O 1
ATOM 1432 N N . ARG A 1 188 ? 8.782 12.298 -24.558 1.00 77.38 188 ARG A N 1
ATOM 1433 C CA . ARG A 1 188 ? 9.363 12.184 -25.904 1.00 77.38 188 ARG A CA 1
ATOM 1434 C C . ARG A 1 188 ? 10.813 12.663 -25.966 1.00 77.38 188 ARG A C 1
ATOM 1436 O O . ARG A 1 188 ? 11.539 12.215 -26.844 1.00 77.38 188 ARG A O 1
ATOM 1443 N N . GLU A 1 189 ? 11.223 13.557 -25.072 1.00 79.31 189 GLU A N 1
ATOM 1444 C CA . GLU A 1 189 ? 12.561 14.154 -25.111 1.00 79.31 189 GLU A CA 1
ATOM 1445 C C . GLU A 1 189 ? 13.538 13.426 -24.188 1.00 79.31 189 GLU A C 1
ATOM 1447 O O . GLU A 1 189 ? 14.710 13.276 -24.518 1.00 79.31 189 GLU A O 1
ATOM 1452 N N . THR A 1 190 ? 13.053 12.933 -23.047 1.00 78.75 190 THR A N 1
ATOM 1453 C CA . THR A 1 190 ? 13.901 12.278 -22.036 1.00 78.75 190 THR A CA 1
ATOM 1454 C C . THR A 1 190 ? 13.780 10.756 -22.018 1.00 78.75 190 THR A C 1
ATOM 1456 O O . THR A 1 190 ? 14.594 10.091 -21.383 1.00 78.75 190 THR A O 1
ATOM 1459 N N . GLY A 1 191 ? 12.762 10.184 -22.671 1.00 72.06 191 GLY A N 1
ATOM 1460 C CA . GLY A 1 191 ? 12.481 8.744 -22.641 1.00 72.06 191 GLY A CA 1
ATOM 1461 C C . GLY A 1 191 ? 12.012 8.220 -21.277 1.00 72.06 191 GLY A C 1
ATOM 1462 O O . GLY A 1 191 ? 11.639 7.052 -21.170 1.00 72.06 191 GLY A O 1
ATOM 1463 N N . ALA A 1 192 ? 11.986 9.071 -20.248 1.00 74.56 192 ALA A N 1
ATOM 1464 C CA . ALA A 1 192 ? 11.567 8.717 -18.903 1.00 74.56 192 ALA A CA 1
ATOM 1465 C C . ALA A 1 192 ? 10.056 8.446 -18.852 1.00 74.56 192 ALA A C 1
ATOM 1467 O O . ALA A 1 192 ? 9.252 9.137 -19.489 1.00 74.56 192 ALA A O 1
ATOM 1468 N N . GLY A 1 193 ? 9.649 7.439 -18.077 1.00 75.69 193 GLY A N 1
ATOM 1469 C CA . GLY A 1 193 ? 8.236 7.166 -17.832 1.00 75.69 193 GLY A CA 1
ATOM 1470 C C . GLY A 1 193 ? 7.569 8.326 -17.086 1.00 75.69 193 GLY A C 1
ATOM 1471 O O . GLY A 1 193 ? 8.002 8.701 -16.003 1.00 75.69 193 GLY A O 1
ATOM 1472 N N . LYS A 1 194 ? 6.461 8.859 -17.610 1.00 78.31 194 LYS A N 1
ATOM 1473 C CA . LYS A 1 194 ? 5.617 9.867 -16.935 1.00 78.31 194 LYS A CA 1
ATOM 1474 C C . LYS A 1 194 ? 4.826 9.298 -15.744 1.00 78.31 194 LYS A C 1
ATOM 1476 O O . LYS A 1 194 ? 3.979 9.994 -15.192 1.00 78.31 194 LYS A O 1
ATOM 1481 N N . GLY A 1 195 ? 5.061 8.041 -15.362 1.00 81.00 195 GLY A N 1
ATOM 1482 C CA . GLY A 1 195 ? 4.393 7.393 -14.231 1.00 81.00 195 GLY A CA 1
ATOM 1483 C C . GLY A 1 195 ? 2.948 6.967 -14.501 1.00 81.00 195 GLY A C 1
ATOM 1484 O O . GLY A 1 195 ? 2.210 6.713 -13.555 1.00 81.00 195 GLY A O 1
ATOM 1485 N N . PHE A 1 196 ? 2.525 6.880 -15.767 1.00 85.56 196 PHE A N 1
ATOM 1486 C CA . PHE A 1 196 ? 1.219 6.331 -16.136 1.00 85.56 196 PHE A CA 1
ATOM 1487 C C . PHE A 1 196 ? 1.332 5.322 -17.277 1.00 85.56 196 PHE A C 1
ATOM 1489 O O . PHE A 1 196 ? 2.159 5.456 -18.185 1.00 85.56 196 PHE A O 1
ATOM 1496 N N . ALA A 1 197 ? 0.451 4.329 -17.247 1.00 88.44 197 ALA A N 1
ATOM 1497 C CA . ALA A 1 197 ? 0.299 3.347 -18.304 1.00 88.44 197 ALA A CA 1
ATOM 1498 C C . ALA A 1 197 ? -1.184 3.057 -18.548 1.00 88.44 197 ALA A C 1
ATOM 1500 O O . ALA A 1 197 ? -1.997 3.090 -17.625 1.00 88.44 197 ALA A O 1
ATOM 1501 N N . PHE A 1 198 ? -1.527 2.763 -19.797 1.00 89.88 198 PHE A N 1
ATOM 1502 C CA . PHE A 1 198 ? -2.850 2.310 -20.198 1.00 89.88 198 PHE A CA 1
ATOM 1503 C C . PHE A 1 198 ? -2.779 0.829 -20.539 1.00 89.88 198 PHE A C 1
ATOM 1505 O O . PHE A 1 198 ? -1.997 0.420 -21.396 1.00 89.88 198 PHE A O 1
ATOM 1512 N N . VAL A 1 199 ? -3.607 0.034 -19.868 1.00 90.56 199 VAL A N 1
ATOM 1513 C CA . VAL A 1 199 ? -3.725 -1.406 -20.099 1.00 90.56 199 VAL A CA 1
ATOM 1514 C C . VAL A 1 199 ? -5.149 -1.691 -20.550 1.00 90.56 199 VAL A C 1
ATOM 1516 O O . VAL A 1 199 ? -6.109 -1.363 -19.856 1.00 90.56 199 VAL A O 1
ATOM 1519 N N . SER A 1 200 ? -5.282 -2.280 -21.732 1.00 90.38 200 SER A N 1
ATOM 1520 C CA . SER A 1 200 ? -6.550 -2.704 -22.311 1.00 90.38 200 SER A CA 1
ATOM 1521 C C . SER A 1 200 ? -6.646 -4.223 -22.239 1.00 90.38 200 SER A C 1
ATOM 1523 O O . SER A 1 200 ? -5.737 -4.927 -22.680 1.00 90.38 200 SER A O 1
ATOM 1525 N N . PHE A 1 201 ? -7.739 -4.720 -21.668 1.00 92.06 201 PHE A N 1
ATOM 1526 C CA . PHE A 1 201 ? -8.072 -6.143 -21.614 1.00 92.06 201 PHE A CA 1
ATOM 1527 C C . PHE A 1 201 ? -9.101 -6.489 -22.688 1.00 92.06 201 PHE A C 1
ATOM 1529 O O . PHE A 1 201 ? -9.894 -5.634 -23.076 1.00 92.06 201 PHE A O 1
ATOM 1536 N N . GLU A 1 202 ? -9.114 -7.752 -23.119 1.00 91.88 202 GLU A N 1
ATOM 1537 C CA . GLU A 1 202 ? -10.172 -8.280 -23.995 1.00 91.88 202 GLU A CA 1
ATOM 1538 C C . GLU A 1 202 ? -11.532 -8.266 -23.278 1.00 91.88 202 GLU A C 1
ATOM 1540 O O . GLU A 1 202 ? -12.534 -7.821 -23.835 1.00 91.88 202 GLU A O 1
ATOM 1545 N N . ASP A 1 203 ? -11.548 -8.674 -22.005 1.00 92.00 203 ASP A N 1
ATOM 1546 C CA . ASP A 1 203 ? -12.756 -8.761 -21.190 1.00 92.00 203 ASP A CA 1
ATOM 1547 C C . ASP A 1 203 ? -12.824 -7.674 -20.115 1.00 92.00 203 ASP A C 1
ATOM 1549 O O . ASP A 1 203 ? -11.965 -7.561 -19.231 1.00 92.00 203 ASP A O 1
ATOM 1553 N N . ARG A 1 204 ? -13.945 -6.944 -20.091 1.00 89.44 204 ARG A N 1
ATOM 1554 C CA . ARG A 1 204 ? -14.236 -5.942 -19.051 1.00 89.44 204 ARG A CA 1
ATOM 1555 C C . ARG A 1 204 ? -14.304 -6.552 -17.644 1.00 89.44 204 ARG A C 1
ATOM 1557 O O . ARG A 1 204 ? -13.889 -5.911 -16.680 1.00 89.44 204 ARG A O 1
ATOM 1564 N N . ALA A 1 205 ? -14.805 -7.782 -17.518 1.00 92.06 205 ALA A N 1
ATOM 1565 C CA . ALA A 1 205 ? -14.912 -8.470 -16.229 1.00 92.06 205 ALA A CA 1
ATOM 1566 C C . ALA A 1 205 ? -13.534 -8.764 -15.607 1.00 92.06 205 ALA A C 1
ATOM 1568 O O . ALA A 1 205 ? -13.367 -8.675 -14.390 1.00 92.06 205 ALA A O 1
ATOM 1569 N N . ILE A 1 206 ? -12.536 -9.076 -16.440 1.00 90.44 206 ILE A N 1
ATOM 1570 C CA . ILE A 1 206 ? -11.156 -9.312 -16.002 1.00 90.44 206 ILE A CA 1
ATOM 1571 C C . ILE A 1 206 ? -10.512 -7.994 -15.569 1.00 90.44 206 ILE A C 1
ATOM 1573 O O . ILE A 1 206 ? -9.887 -7.947 -14.510 1.00 90.44 206 ILE A O 1
ATOM 1577 N N . ALA A 1 207 ? -10.734 -6.915 -16.328 1.00 89.31 207 ALA A N 1
ATOM 1578 C CA . ALA A 1 207 ? -10.226 -5.586 -15.991 1.00 89.31 207 ALA A CA 1
ATOM 1579 C C . ALA A 1 207 ? -10.697 -5.111 -14.605 1.00 89.31 207 ALA A C 1
ATOM 1581 O O . ALA A 1 207 ? -9.900 -4.584 -13.831 1.00 89.31 207 ALA A O 1
ATOM 1582 N N . GLN A 1 208 ? -11.965 -5.358 -14.253 1.00 91.69 208 GLN A N 1
ATOM 1583 C CA . GLN A 1 208 ? -12.491 -5.008 -12.932 1.00 91.69 208 GLN A CA 1
ATOM 1584 C C . GLN A 1 208 ? -11.805 -5.798 -11.805 1.00 91.69 208 GLN A C 1
ATOM 1586 O O . GLN A 1 208 ? -11.363 -5.214 -10.819 1.00 91.69 208 GLN A O 1
ATOM 1591 N N . ARG A 1 209 ? -11.642 -7.118 -11.968 1.00 91.31 209 ARG A N 1
ATOM 1592 C CA . ARG A 1 209 ? -10.947 -7.957 -10.974 1.00 91.31 209 ARG A CA 1
ATOM 1593 C C . ARG A 1 209 ? -9.478 -7.566 -10.812 1.00 91.31 209 ARG A C 1
ATOM 1595 O O . ARG A 1 209 ? -8.953 -7.579 -9.700 1.00 91.31 209 ARG A O 1
ATOM 1602 N N . ALA A 1 210 ? -8.812 -7.235 -11.917 1.00 90.19 210 ALA A N 1
ATOM 1603 C CA . ALA A 1 210 ? -7.434 -6.763 -11.903 1.00 90.19 210 ALA A CA 1
ATOM 1604 C C . ALA A 1 210 ? -7.317 -5.423 -11.160 1.00 90.19 210 ALA A C 1
ATOM 1606 O O . ALA A 1 210 ? -6.400 -5.258 -10.359 1.00 90.19 210 ALA A O 1
ATOM 1607 N N . MET A 1 211 ? -8.270 -4.507 -11.361 1.00 89.88 211 MET A N 1
ATOM 1608 C CA . MET A 1 211 ? -8.326 -3.221 -10.664 1.00 89.88 211 MET A CA 1
ATOM 1609 C C . MET A 1 211 ? -8.428 -3.400 -9.150 1.00 89.88 211 MET A C 1
ATOM 1611 O O . MET A 1 211 ? -7.562 -2.913 -8.433 1.00 89.88 211 MET A O 1
ATOM 1615 N N . GLU A 1 212 ? -9.418 -4.150 -8.664 1.00 90.75 212 GLU A N 1
ATOM 1616 C CA . GLU A 1 212 ? -9.632 -4.366 -7.224 1.00 90.75 212 GLU A CA 1
ATOM 1617 C C . GLU A 1 212 ? -8.417 -5.011 -6.544 1.00 90.75 212 GLU A C 1
ATOM 1619 O O . GLU A 1 212 ? -8.104 -4.715 -5.393 1.00 90.75 212 GLU A O 1
ATOM 1624 N N . LYS A 1 213 ? -7.711 -5.895 -7.260 1.00 89.81 213 LYS A N 1
ATOM 1625 C CA . LYS A 1 213 ? -6.583 -6.635 -6.696 1.00 89.81 213 LYS A CA 1
ATOM 1626 C C . LYS A 1 213 ? -5.271 -5.862 -6.762 1.00 89.81 213 LYS A C 1
ATOM 1628 O O . LYS A 1 213 ? -4.469 -6.016 -5.848 1.00 89.81 213 LYS A O 1
ATOM 1633 N N . ILE A 1 214 ? -5.006 -5.119 -7.839 1.00 89.50 214 ILE A N 1
ATOM 1634 C CA . ILE A 1 214 ? -3.732 -4.411 -8.069 1.00 89.50 214 ILE A CA 1
ATOM 1635 C C . ILE A 1 214 ? -3.743 -3.001 -7.475 1.00 89.50 214 ILE A C 1
ATOM 1637 O O . ILE A 1 214 ? -2.684 -2.503 -7.093 1.00 89.50 214 ILE A O 1
ATOM 1641 N N . HIS A 1 215 ? -4.913 -2.377 -7.339 1.00 89.44 215 HIS A N 1
ATOM 1642 C CA . HIS A 1 215 ? -5.038 -1.082 -6.684 1.00 89.44 215 HIS A CA 1
ATOM 1643 C C . HIS A 1 215 ? -4.525 -1.153 -5.237 1.00 89.44 215 HIS A C 1
ATOM 1645 O O . HIS A 1 215 ? -4.966 -1.982 -4.443 1.00 89.44 215 HIS A O 1
ATOM 1651 N N . GLY A 1 216 ? -3.569 -0.289 -4.892 1.00 86.62 216 GLY A N 1
ATOM 1652 C CA . GLY A 1 216 ? -2.950 -0.258 -3.567 1.00 86.62 216 GLY A CA 1
ATOM 1653 C C . GLY A 1 216 ? -1.800 -1.252 -3.372 1.00 86.62 216 GLY A C 1
ATOM 1654 O O . GLY A 1 216 ? -1.235 -1.312 -2.279 1.00 86.62 216 GLY A O 1
ATOM 1655 N N . LYS A 1 217 ? -1.405 -2.022 -4.398 1.00 86.69 217 LYS A N 1
ATOM 1656 C CA . LYS A 1 217 ? -0.215 -2.880 -4.303 1.00 86.69 217 LYS A CA 1
ATOM 1657 C C . LYS A 1 217 ? 1.069 -2.077 -4.483 1.00 86.69 217 LYS A C 1
ATOM 1659 O O . LYS A 1 217 ? 1.172 -1.248 -5.381 1.00 86.69 217 LYS A O 1
ATOM 1664 N N . GLY A 1 218 ? 2.068 -2.381 -3.658 1.00 86.38 218 GLY A N 1
ATOM 1665 C CA . GLY A 1 218 ? 3.426 -1.875 -3.832 1.00 86.38 218 GLY A CA 1
ATOM 1666 C C . GLY A 1 218 ? 4.153 -2.602 -4.965 1.00 86.38 218 GLY A C 1
ATOM 1667 O O . GLY A 1 218 ? 4.246 -3.829 -4.938 1.00 86.38 218 GLY A O 1
ATOM 1668 N N . TYR A 1 219 ? 4.687 -1.852 -5.924 1.00 83.50 219 TYR A N 1
ATOM 1669 C CA . TYR A 1 219 ? 5.568 -2.321 -6.988 1.00 83.50 219 TYR A CA 1
ATOM 1670 C C . TYR A 1 219 ? 6.761 -1.374 -7.100 1.00 83.50 219 TYR A C 1
ATOM 1672 O O . TYR A 1 219 ? 6.558 -0.167 -7.176 1.00 83.50 219 TYR A O 1
ATOM 1680 N N . ASP A 1 220 ? 7.979 -1.925 -7.057 1.00 71.31 220 ASP A N 1
ATOM 1681 C CA . ASP A 1 220 ? 9.244 -1.189 -7.205 1.00 71.31 220 ASP A CA 1
ATOM 1682 C C . ASP A 1 220 ? 9.232 0.161 -6.462 1.00 71.31 220 ASP A C 1
ATOM 1684 O O . ASP A 1 220 ? 9.276 1.243 -7.045 1.00 71.31 220 ASP A O 1
ATOM 1688 N N . ASN A 1 221 ? 9.005 0.074 -5.142 1.00 79.62 221 ASN A N 1
ATOM 1689 C CA . ASN A 1 221 ? 8.916 1.186 -4.185 1.00 79.62 221 ASN A CA 1
ATOM 1690 C C . ASN A 1 221 ? 7.827 2.256 -4.428 1.00 79.62 221 ASN A C 1
ATOM 1692 O O . ASN A 1 221 ? 7.865 3.297 -3.770 1.00 79.62 221 ASN A O 1
ATOM 1696 N N . LEU A 1 222 ? 6.825 1.996 -5.274 1.00 82.44 222 LEU A N 1
ATOM 1697 C CA . LEU A 1 222 ? 5.641 2.844 -5.444 1.00 82.44 222 LEU A CA 1
ATOM 1698 C C . LEU A 1 222 ? 4.339 2.062 -5.217 1.00 82.44 222 LEU A C 1
ATOM 1700 O O . LEU A 1 222 ? 4.253 0.871 -5.497 1.00 82.44 222 LEU A O 1
ATOM 1704 N N . ILE A 1 223 ? 3.305 2.727 -4.704 1.00 87.62 223 ILE A N 1
ATOM 1705 C CA . ILE A 1 223 ? 1.963 2.144 -4.604 1.00 87.62 223 ILE A CA 1
ATOM 1706 C C . ILE A 1 223 ? 1.237 2.387 -5.927 1.00 87.62 223 ILE A C 1
ATOM 1708 O O . ILE A 1 223 ? 1.040 3.533 -6.330 1.00 87.62 223 ILE A O 1
ATOM 1712 N N . LEU A 1 224 ? 0.833 1.310 -6.597 1.00 87.44 224 LEU A N 1
ATOM 1713 C CA . LEU A 1 224 ? 0.086 1.380 -7.845 1.00 87.44 224 LEU A CA 1
ATOM 1714 C C . LEU A 1 224 ? -1.349 1.849 -7.582 1.00 87.44 224 LEU A C 1
ATOM 1716 O O . LEU A 1 224 ? -2.077 1.257 -6.782 1.00 87.44 224 LEU A O 1
ATOM 1720 N N . SER A 1 225 ? -1.768 2.883 -8.308 1.00 88.38 225 SER A N 1
ATOM 1721 C CA . SER A 1 225 ? -3.160 3.326 -8.377 1.00 88.38 225 SER A CA 1
ATOM 1722 C C . SER A 1 225 ? -3.733 2.952 -9.739 1.00 88.38 225 SER A C 1
ATOM 1724 O O . SER A 1 225 ? -3.213 3.364 -10.776 1.00 88.38 225 SER A O 1
ATOM 1726 N N . VAL A 1 226 ? -4.782 2.132 -9.740 1.00 90.12 226 VAL A N 1
ATOM 1727 C CA . VAL A 1 226 ? -5.460 1.653 -10.951 1.00 90.12 226 VAL A CA 1
ATOM 1728 C C . VAL A 1 226 ? -6.870 2.229 -10.993 1.00 90.12 226 VAL A C 1
ATOM 1730 O O . VAL A 1 226 ? -7.659 2.003 -10.081 1.00 90.12 226 VAL A O 1
ATOM 1733 N N . GLN A 1 227 ? -7.200 2.950 -12.062 1.00 90.25 227 GLN A N 1
ATOM 1734 C CA . GLN A 1 227 ? -8.521 3.543 -12.280 1.00 90.25 227 GLN A CA 1
ATOM 1735 C C . GLN A 1 227 ? -9.007 3.280 -13.707 1.00 90.25 227 GLN A C 1
ATOM 1737 O O . GLN A 1 227 ? -8.222 2.944 -14.595 1.00 90.25 227 GLN A O 1
ATOM 1742 N N . TRP A 1 228 ? -10.312 3.439 -13.936 1.00 90.00 228 TRP A N 1
ATOM 1743 C CA . TRP A 1 228 ? -10.873 3.386 -15.285 1.00 90.00 228 TRP A CA 1
ATOM 1744 C C . TRP A 1 228 ? -10.337 4.547 -16.124 1.00 90.00 228 TRP A C 1
ATOM 1746 O O . TRP A 1 228 ? -10.395 5.705 -15.706 1.00 90.00 228 TRP A O 1
ATOM 1756 N N . SER A 1 229 ? -9.833 4.240 -17.322 1.00 83.44 229 SER A N 1
ATOM 1757 C CA . SER A 1 229 ? -9.359 5.267 -18.245 1.00 83.44 229 SER A CA 1
ATOM 1758 C C . SER A 1 229 ? -10.534 6.105 -18.736 1.00 83.44 229 SER A C 1
ATOM 1760 O O . SER A 1 229 ? -11.477 5.570 -19.323 1.00 83.44 229 SER A O 1
ATOM 1762 N N . GLN A 1 230 ? -10.453 7.417 -18.548 1.00 83.81 230 GLN A N 1
ATOM 1763 C CA . GLN A 1 230 ? -11.352 8.336 -19.231 1.00 83.81 230 GLN A CA 1
ATOM 1764 C C . GLN A 1 230 ? -11.022 8.321 -20.731 1.00 83.81 230 GLN A C 1
ATOM 1766 O O . GLN A 1 230 ? -9.835 8.303 -21.084 1.00 83.81 230 GLN A O 1
ATOM 1771 N N . PRO A 1 231 ? -12.027 8.311 -21.624 1.00 80.44 231 PRO A N 1
ATOM 1772 C CA . PRO A 1 231 ? -11.767 8.469 -23.046 1.00 80.44 231 PRO A CA 1
ATOM 1773 C C . PRO A 1 231 ? -11.025 9.791 -23.261 1.00 80.44 231 PRO A C 1
ATOM 1775 O O . PRO A 1 231 ? -11.383 10.817 -22.678 1.00 80.44 231 PRO A O 1
ATOM 1778 N N . ARG A 1 232 ? -9.963 9.770 -24.075 1.00 72.44 232 ARG A N 1
ATOM 1779 C CA . ARG A 1 232 ? -9.277 11.006 -24.463 1.00 72.44 232 ARG A CA 1
ATOM 1780 C C . ARG A 1 232 ? -10.314 11.882 -25.183 1.00 72.44 232 ARG A C 1
ATOM 1782 O O . ARG A 1 232 ? -10.865 11.401 -26.173 1.00 72.44 232 ARG A O 1
ATOM 1789 N N . PRO A 1 233 ? -10.589 13.117 -24.721 1.00 70.75 233 PRO A N 1
ATOM 1790 C CA . PRO A 1 233 ? -11.454 14.017 -25.468 1.00 70.75 233 PRO A CA 1
ATOM 1791 C C . PRO A 1 233 ? -10.837 14.211 -26.853 1.00 70.75 233 PRO A C 1
ATOM 1793 O O . PRO A 1 233 ? -9.632 14.462 -26.959 1.00 70.75 233 PRO A O 1
ATOM 1796 N N . GLU A 1 234 ? -11.637 14.008 -27.898 1.00 70.44 234 GLU A N 1
ATOM 1797 C CA . GLU A 1 234 ? -11.190 14.192 -29.275 1.00 70.44 234 GLU A CA 1
ATOM 1798 C C . GLU A 1 234 ? -10.612 15.603 -29.411 1.00 70.44 234 GLU A C 1
ATOM 1800 O O . GLU A 1 234 ? -11.267 16.600 -29.099 1.00 70.44 234 GLU A O 1
ATOM 1805 N N . ALA A 1 235 ? -9.340 15.679 -29.800 1.00 60.03 235 ALA A N 1
ATOM 1806 C CA . ALA A 1 235 ? -8.695 16.946 -30.089 1.00 60.03 235 ALA A CA 1
ATOM 1807 C C . ALA A 1 235 ? -9.318 17.483 -31.383 1.00 60.03 235 ALA A C 1
ATOM 1809 O O . ALA A 1 235 ? -9.081 16.922 -32.452 1.00 60.03 235 ALA A O 1
ATOM 1810 N N . ARG A 1 236 ? -10.169 18.503 -31.246 1.00 47.53 236 ARG A N 1
ATOM 1811 C CA . ARG A 1 236 ? -10.740 19.264 -32.360 1.00 47.53 236 ARG A CA 1
ATOM 1812 C C . ARG A 1 236 ? -9.700 20.186 -32.982 1.00 47.53 236 ARG A C 1
ATOM 1814 O O . ARG A 1 236 ? -8.909 20.769 -32.206 1.00 47.53 236 ARG A O 1
#

Radius of gyration: 35.95 Å; chains: 1; bounding box: 91×60×110 Å

InterPro domains:
  IPR000504 RNA recognition motif domain [PF00076] (162-221)
  IPR000504 RNA recognition motif domain [PS50102] (162-231)
  IPR000504 RNA recognition motif domain [SM00360] (159-227)
  IPR012677 Nucleotide-binding alpha-beta plait domain superfamily [G3DSA:3.30.70.330] (161-236)
  IPR017334 Eukaryotic translation initiation factor 3 subunit G [MF_03006] (7-233)
  IPR017334 Eukaryotic translation initiation factor 3 subunit G [PIRSF037949] (5-232)
  IPR024675 Eukaryotic translation initiation factor 3 subunit G, N-terminal [PF12353] (23-128)
  IPR024675 Eukaryotic translation initiation factor 3 subunit G, N-terminal [cd12933] (28-127)
  IPR034240 eIF3G, RNA recognition motif [cd12408] (163-229)
  IPR035979 RNA-binding domain superfamily [SSF54928] (162-234)

Foldseek 3Di:
DDDDDDDPDPVVPPPPPADDWDWDQPPQRWIWIWDWDQDPVRDTDIDIDTHHDDDDDDDDDPVVVVVLPDADDDPCHPPDRDDDPVRDPPPDDDDDDDDDDDDPPDDQDAAPQPRDRDHVVPDPCNVVRPDPPPDDDDDDDDDDDDDDDDDDDDDPPDDDPQPPDQVNVCVLLPVLHDWPDKAFCADPPPRGTPPDMDIHDPDPVSLVVSQVVQQQDDDPNDGDHDDDDDPDPPDD